Protein AF-A0A7S1NE97-F1 (afdb_monomer_lite)

pLDDT: mean 72.45, std 19.23, range [27.89, 94.06]

Radius of gyration: 21.21 Å; chains: 1; bounding box: 42×47×89 Å

Organism: NCBI:txid73025

Foldseek 3Di:
DDDDDDDDDDDDDDDDPDPDFDDDQWTWDDDPQWIWIWHADQAAIKIWIWGQDQDPVRDTDTDIDIDGAPPGDHQKGWQEKEDLPPQQWIWTWIDHPQAAIKIFIARNPNRHTDDIDTFDADVSWHKGFNYWYADNVQQWIWTFIDTVHDTDTDIDHQKDFDDKPPPDDDPVDPDDIDTDIGPDDPDPPDDDD

Sequence (193 aa):
PLRPKLAPQLPLCDPLPGPTACTSTGGMTILGPHLYLALEQPQGLIITKVLIGEDLAGNASVVVNHQPLEGVKAGSSVTAMGDDGLTGAIFVAAHTPGEPSILYKLNTTTLQPYGVVRMQSRGPFQEMVQGITVDPLLRRLYVLSAIGNQPMLITLLLYAVTSITPPLADTVGGTLIHVTGEGMTDSPNLRCH

Secondary structure (DSSP, 8-state):
-PPPPPPPPPPPPP--SS-----SSS-EEEETTEEEEEEEETTEEEEEEEEEEEPTTS-EEEEEEEEE-TTPPTT-EEEEEEEETTTTEEEEEEE-TTS--EEEEEETTT--EEEEEEPPEETTEEEEEEEEEEETTTTEEEEEEEETTEEEEEEEES-EEEEEESS---TT--PPPEEEEES----TT----

Structure (mmCIF, N/CA/C/O backbone):
data_AF-A0A7S1NE97-F1
#
_entry.id   AF-A0A7S1NE97-F1
#
loop_
_atom_site.group_PDB
_atom_site.id
_atom_site.type_symbol
_atom_site.label_atom_id
_atom_site.label_alt_id
_atom_site.label_comp_id
_atom_site.label_asym_id
_atom_site.label_entity_id
_atom_site.label_seq_id
_atom_site.pdbx_PDB_ins_code
_atom_site.Cartn_x
_atom_site.Cartn_y
_atom_site.Cartn_z
_atom_site.occupancy
_atom_site.B_iso_or_equiv
_atom_site.auth_seq_id
_atom_site.auth_comp_id
_atom_site.auth_asym_id
_atom_site.auth_atom_id
_atom_site.pdbx_PDB_model_num
ATOM 1 N N . PRO A 1 1 ? -5.273 -19.386 56.569 1.00 40.75 1 PRO A N 1
ATOM 2 C CA . PRO A 1 1 ? -5.751 -19.995 55.305 1.00 40.75 1 PRO A CA 1
ATOM 3 C C . PRO A 1 1 ? -5.790 -18.955 54.171 1.00 40.75 1 PRO A C 1
ATOM 5 O O . PRO A 1 1 ? -6.707 -18.142 54.097 1.00 40.75 1 PRO A O 1
ATOM 8 N N . LEU A 1 2 ? -4.743 -18.933 53.343 1.00 32.56 2 LEU A N 1
ATOM 9 C CA . LEU A 1 2 ? -4.623 -18.055 52.176 1.00 32.56 2 LEU A CA 1
ATOM 10 C C . LEU A 1 2 ? -5.527 -18.585 51.050 1.00 32.56 2 LEU A C 1
ATOM 12 O O . LEU A 1 2 ? -5.382 -19.735 50.644 1.00 32.56 2 LEU A O 1
ATOM 16 N N . ARG A 1 3 ? -6.474 -17.771 50.563 1.00 35.09 3 ARG A N 1
ATOM 17 C CA . ARG A 1 3 ? -7.254 -18.095 49.356 1.00 35.09 3 ARG A CA 1
ATOM 18 C C . ARG A 1 3 ? -6.385 -17.845 48.115 1.00 35.09 3 ARG A C 1
ATOM 20 O O . ARG A 1 3 ? -5.845 -16.743 48.004 1.00 35.09 3 ARG A O 1
ATOM 27 N N . PRO A 1 4 ? -6.267 -18.795 47.174 1.00 33.91 4 PRO A N 1
ATOM 28 C CA . PRO A 1 4 ? -5.586 -18.543 45.913 1.00 33.91 4 PRO A CA 1
ATOM 29 C C . PRO A 1 4 ? -6.432 -17.602 45.043 1.00 33.91 4 PRO A C 1
ATOM 31 O O . PRO A 1 4 ? -7.629 -17.812 44.849 1.00 33.91 4 PRO A O 1
ATOM 34 N N . LYS A 1 5 ? -5.800 -16.535 44.549 1.00 32.56 5 LYS A N 1
ATOM 35 C CA . LYS A 1 5 ? -6.359 -15.610 43.557 1.00 32.56 5 LYS A CA 1
ATOM 36 C C . LYS A 1 5 ? -6.317 -16.316 42.197 1.00 32.56 5 LYS A C 1
ATOM 38 O O . LYS A 1 5 ? -5.240 -16.713 41.762 1.00 32.56 5 LYS A O 1
ATOM 43 N N . LEU A 1 6 ? -7.473 -16.490 41.555 1.00 31.61 6 LEU A N 1
ATOM 44 C CA . LEU A 1 6 ? -7.565 -16.982 40.177 1.00 31.61 6 LEU A CA 1
ATOM 45 C C . LEU A 1 6 ? -6.785 -16.031 39.251 1.00 31.61 6 LEU A C 1
ATOM 47 O O . LEU A 1 6 ? -7.007 -14.819 39.291 1.00 31.61 6 LEU A O 1
ATOM 51 N N . ALA A 1 7 ? -5.876 -16.575 38.441 1.00 32.66 7 ALA A N 1
ATOM 52 C CA . ALA A 1 7 ? -5.232 -15.839 37.359 1.00 32.66 7 ALA A CA 1
ATOM 53 C C . ALA A 1 7 ? -6.277 -15.443 36.293 1.00 32.66 7 ALA A C 1
ATOM 55 O O . ALA A 1 7 ? -7.235 -16.197 36.087 1.00 32.66 7 ALA A O 1
ATOM 56 N N . PRO A 1 8 ? -6.128 -14.287 35.618 1.00 33.03 8 PRO A N 1
ATOM 57 C CA . PRO A 1 8 ? -7.022 -13.903 34.533 1.00 33.03 8 PRO A CA 1
ATOM 58 C C . PRO A 1 8 ? -6.914 -14.930 33.401 1.00 33.03 8 PRO A C 1
ATOM 60 O O . PRO A 1 8 ? -5.825 -15.201 32.897 1.00 33.03 8 PRO A O 1
ATOM 63 N N . GLN A 1 9 ? -8.047 -15.529 33.037 1.00 30.62 9 GLN A N 1
ATOM 64 C CA . GLN A 1 9 ? -8.142 -16.428 31.892 1.00 30.62 9 GLN A CA 1
ATOM 65 C C . GLN A 1 9 ? -7.894 -15.617 30.613 1.00 30.62 9 GLN A C 1
ATOM 67 O O . GLN A 1 9 ? -8.604 -14.651 30.338 1.00 30.62 9 GLN A O 1
ATOM 72 N N . LEU A 1 10 ? -6.862 -15.999 29.857 1.00 28.48 10 LEU A N 1
ATOM 73 C CA . LEU A 1 10 ? -6.662 -15.555 28.478 1.00 28.48 10 LEU A CA 1
ATOM 74 C C . LEU A 1 10 ? -7.874 -15.988 27.631 1.00 28.48 10 LEU A C 1
ATOM 76 O O . LEU A 1 10 ? -8.380 -17.092 27.849 1.00 28.48 10 LEU A O 1
ATOM 80 N N . PRO A 1 11 ? -8.349 -15.163 26.680 1.00 33.75 11 PRO A N 1
ATOM 81 C CA . PRO A 1 11 ? -9.474 -15.537 25.835 1.00 33.75 11 PRO A CA 1
ATOM 82 C C . PRO A 1 11 ? -9.097 -16.742 24.963 1.00 33.75 11 PRO A C 1
ATOM 84 O O . PRO A 1 11 ? -8.170 -16.675 24.154 1.00 33.75 11 PRO A O 1
ATOM 87 N N . LEU A 1 12 ? -9.815 -17.854 25.154 1.00 28.52 12 LEU A N 1
ATOM 88 C CA . LEU A 1 12 ? -9.777 -19.013 24.265 1.00 28.52 12 LEU A CA 1
ATOM 89 C C . LEU A 1 12 ? -10.264 -18.575 22.877 1.00 28.52 12 LEU A C 1
ATOM 91 O O . LEU A 1 12 ? -11.409 -18.153 22.727 1.00 28.52 12 LEU A O 1
ATOM 95 N N . CYS A 1 13 ? -9.401 -18.687 21.869 1.00 32.91 13 CYS A N 1
ATOM 96 C CA . CYS A 1 13 ? -9.824 -18.668 20.473 1.00 32.91 13 CYS A CA 1
ATOM 97 C C . CYS A 1 13 ? -10.437 -20.036 20.144 1.00 32.91 13 CYS A C 1
ATOM 99 O O . CYS A 1 13 ? -9.740 -21.048 20.229 1.00 32.91 13 CYS A O 1
ATOM 101 N N . ASP A 1 14 ? -11.720 -20.072 19.786 1.00 27.89 14 ASP A N 1
ATOM 102 C CA . ASP A 1 14 ? -12.350 -21.275 19.237 1.00 27.89 14 ASP A CA 1
ATOM 103 C C . ASP A 1 14 ? -11.749 -21.598 17.854 1.00 27.89 14 ASP A C 1
ATOM 105 O O . ASP A 1 14 ? -11.616 -20.701 17.014 1.00 27.89 14 ASP A O 1
ATOM 109 N N . PRO A 1 15 ? -11.391 -22.864 17.572 1.00 33.53 15 PRO A N 1
ATOM 110 C CA . PRO A 1 15 ? -10.818 -23.253 16.293 1.00 33.53 15 PRO A CA 1
ATOM 111 C C . PRO A 1 15 ? -11.934 -23.478 15.264 1.00 33.53 15 PRO A C 1
ATOM 113 O O . PRO A 1 15 ? -12.471 -24.577 15.137 1.00 33.53 15 PRO A O 1
ATOM 116 N N . LEU A 1 16 ? -12.273 -22.443 14.495 1.00 31.91 16 LEU A N 1
ATOM 117 C CA . LEU A 1 16 ? -12.977 -22.605 13.219 1.00 31.91 16 LEU A CA 1
ATOM 118 C C . LEU A 1 16 ? -11.958 -22.649 12.064 1.00 31.91 16 LEU A C 1
ATOM 120 O O . LEU A 1 16 ? -10.983 -21.894 12.078 1.00 31.91 16 LEU A O 1
ATOM 124 N N . PRO A 1 17 ? -12.152 -23.512 11.049 1.00 30.45 17 PRO A N 1
ATOM 125 C CA . PRO A 1 17 ? -11.239 -23.624 9.922 1.00 30.45 17 PRO A CA 1
ATOM 126 C C . PRO A 1 17 ? -11.478 -22.470 8.940 1.00 30.45 17 PRO A C 1
ATOM 128 O O . PRO A 1 17 ? -12.382 -22.501 8.110 1.00 30.45 17 PRO A O 1
ATOM 131 N N . GLY A 1 18 ? -10.650 -21.438 9.049 1.00 32.78 18 GLY A N 1
ATOM 132 C CA . GLY A 1 18 ? -10.560 -20.310 8.125 1.00 32.78 18 GLY A CA 1
ATOM 133 C C . GLY A 1 18 ? -9.472 -19.342 8.601 1.00 32.78 18 GLY A C 1
ATOM 134 O O . GLY A 1 18 ? -9.202 -19.308 9.805 1.00 32.78 18 GLY A O 1
ATOM 135 N N . PRO A 1 19 ? -8.813 -18.578 7.708 1.00 33.56 19 PRO A N 1
ATOM 136 C CA . PRO A 1 19 ? -7.810 -17.592 8.101 1.00 33.56 19 PRO A CA 1
ATOM 137 C C . PRO A 1 19 ? -8.516 -16.428 8.807 1.00 33.56 19 PRO A C 1
ATOM 139 O O . PRO A 1 19 ? -8.877 -15.422 8.204 1.00 33.56 19 PRO A O 1
ATOM 142 N N . THR A 1 20 ? -8.791 -16.616 10.094 1.00 35.25 20 THR A N 1
ATOM 143 C CA . THR A 1 20 ? -9.505 -15.657 10.931 1.00 35.25 20 THR A CA 1
ATOM 144 C C . THR A 1 20 ? -8.468 -14.742 11.562 1.00 35.25 20 THR A C 1
ATOM 146 O O . THR A 1 20 ? -7.649 -15.174 12.371 1.00 35.25 20 THR A O 1
ATOM 149 N N . ALA A 1 21 ? -8.477 -13.481 11.137 1.00 32.78 21 ALA A N 1
ATOM 150 C CA . ALA A 1 21 ? -7.686 -12.411 11.718 1.00 32.78 21 ALA A CA 1
ATOM 151 C C . ALA A 1 21 ? -8.091 -12.207 13.187 1.00 32.78 21 ALA A C 1
ATOM 153 O O . ALA A 1 21 ? -9.256 -11.943 13.488 1.00 32.78 21 ALA A O 1
ATOM 154 N N . CYS A 1 22 ? -7.134 -12.341 14.104 1.00 29.17 22 CYS A N 1
ATOM 155 C CA . CYS A 1 22 ? -7.356 -12.091 15.522 1.00 29.17 22 CYS A CA 1
ATOM 156 C C . CYS A 1 22 ? -7.546 -10.591 15.786 1.00 29.17 22 CYS A C 1
ATOM 158 O O . CYS A 1 22 ? -6.712 -9.761 15.426 1.00 29.17 22 CYS A O 1
ATOM 160 N N . THR A 1 23 ? -8.637 -10.253 16.466 1.00 36.53 23 THR A N 1
ATOM 161 C CA . THR A 1 23 ? -8.945 -8.917 16.976 1.00 36.53 23 THR A CA 1
ATOM 162 C C . THR A 1 23 ? -8.288 -8.687 18.341 1.00 36.53 23 THR A C 1
ATOM 164 O O . THR A 1 23 ? -8.827 -9.121 19.354 1.00 36.53 23 THR A O 1
ATOM 167 N N . SER A 1 24 ? -7.161 -7.970 18.373 1.00 36.75 24 SER A N 1
ATOM 168 C CA . SER A 1 24 ? -6.795 -7.013 19.438 1.00 36.75 24 SER A CA 1
ATOM 169 C C . SER A 1 24 ? -5.516 -6.267 19.037 1.00 36.75 24 SER A C 1
ATOM 171 O O . SER A 1 24 ? -4.445 -6.867 19.049 1.00 36.75 24 SER A O 1
ATOM 173 N N . THR A 1 25 ? -5.645 -4.995 18.635 1.00 46.50 25 THR A N 1
ATOM 174 C CA . THR A 1 25 ? -4.581 -3.956 18.530 1.00 46.50 25 THR A CA 1
ATOM 175 C C . THR A 1 25 ? -3.248 -4.295 17.834 1.00 46.50 25 THR A C 1
ATOM 177 O O . THR A 1 25 ? -2.309 -3.503 17.853 1.00 46.50 25 THR A O 1
ATOM 180 N N . GLY A 1 26 ? -3.178 -5.413 17.119 1.00 5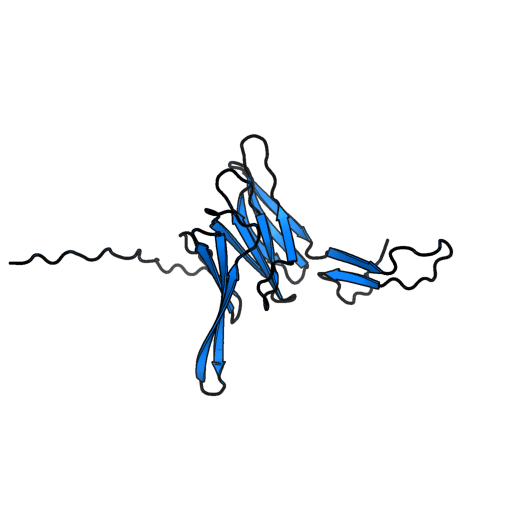2.94 26 GLY A N 1
ATOM 181 C CA . GLY A 1 26 ? -2.048 -5.798 16.291 1.00 52.94 26 GLY A CA 1
ATOM 182 C C . GLY A 1 26 ? -2.507 -6.730 15.182 1.00 52.94 26 GLY A C 1
ATOM 183 O O . GLY A 1 26 ? -2.985 -7.831 15.443 1.00 52.94 26 GLY A O 1
ATOM 184 N N . GLY A 1 27 ? -2.414 -6.271 13.934 1.00 60.12 27 GLY A N 1
ATOM 185 C CA . GLY A 1 27 ? -2.678 -7.112 12.772 1.00 60.12 27 GLY A CA 1
ATOM 186 C C . GLY A 1 27 ? -1.621 -8.209 12.679 1.00 60.12 27 GLY A C 1
ATOM 187 O O . GLY A 1 27 ? -0.427 -7.917 12.655 1.00 60.12 27 GLY A O 1
ATOM 188 N N . MET A 1 28 ? -2.051 -9.467 12.635 1.00 62.81 28 MET A N 1
ATOM 189 C CA . MET A 1 28 ? -1.184 -10.607 12.355 1.00 62.81 28 MET A CA 1
ATOM 190 C C . MET A 1 28 ? -1.562 -11.185 10.999 1.00 62.81 28 MET A C 1
ATOM 192 O O . MET A 1 28 ? -2.736 -11.448 10.744 1.00 62.81 28 MET A O 1
ATOM 196 N N . THR A 1 29 ? -0.572 -11.416 10.144 1.00 63.19 29 THR A N 1
ATOM 197 C CA . THR A 1 29 ? -0.786 -12.128 8.887 1.00 63.19 29 THR A CA 1
ATOM 198 C C . THR A 1 29 ? 0.348 -13.113 8.626 1.00 63.19 29 THR A C 1
ATOM 200 O O . THR A 1 29 ? 1.524 -12.795 8.810 1.00 63.19 29 THR A O 1
ATOM 203 N N . ILE A 1 30 ? -0.019 -14.339 8.258 1.00 61.44 30 ILE A N 1
ATOM 204 C CA . ILE A 1 30 ? 0.905 -15.426 7.917 1.00 61.44 30 ILE A CA 1
ATOM 205 C C . ILE A 1 30 ? 0.864 -15.572 6.402 1.00 61.44 30 ILE A C 1
ATOM 207 O O . ILE A 1 30 ? -0.194 -15.858 5.845 1.00 61.44 30 ILE A O 1
ATOM 211 N N . LEU A 1 31 ? 1.995 -15.342 5.737 1.00 61.84 31 LEU A N 1
ATOM 212 C CA . LEU A 1 31 ? 2.080 -15.273 4.279 1.00 61.84 31 LEU A CA 1
ATOM 213 C C . LEU A 1 31 ? 3.344 -16.023 3.824 1.00 61.84 31 LEU A C 1
ATOM 215 O O . LEU A 1 31 ? 4.465 -15.528 3.929 1.00 61.84 31 LEU A O 1
ATOM 219 N N . GLY A 1 32 ? 3.168 -17.269 3.372 1.00 65.38 32 GLY A N 1
ATOM 220 C CA . GLY A 1 32 ? 4.280 -18.166 3.026 1.00 65.38 32 GLY A CA 1
ATOM 221 C C . GLY A 1 32 ? 5.122 -18.566 4.255 1.00 65.38 32 GLY A C 1
ATOM 222 O O . GLY A 1 32 ? 4.542 -18.875 5.295 1.00 65.38 32 GLY A O 1
ATOM 223 N N . PRO A 1 33 ? 6.473 -18.559 4.185 1.00 64.56 33 PRO A N 1
ATOM 224 C CA . PRO A 1 33 ? 7.355 -18.816 5.334 1.00 64.56 33 PRO A CA 1
ATOM 225 C C . PRO A 1 33 ? 7.548 -17.577 6.235 1.00 64.56 33 PRO A C 1
ATOM 227 O O . PRO A 1 33 ? 8.474 -17.518 7.052 1.00 64.56 33 PRO A O 1
ATOM 230 N N . HIS A 1 34 ? 6.749 -16.528 6.033 1.00 66.19 34 HIS A N 1
ATOM 231 C CA . HIS A 1 34 ? 6.890 -15.248 6.714 1.00 66.19 34 HIS A CA 1
ATOM 232 C C . HIS A 1 34 ? 5.643 -14.952 7.544 1.00 66.19 34 HIS A C 1
ATOM 234 O O . HIS A 1 34 ? 4.518 -14.969 7.049 1.00 66.19 34 HIS A O 1
ATOM 240 N N . LEU A 1 35 ? 5.855 -14.645 8.818 1.00 72.31 35 LEU A N 1
ATOM 241 C CA . LEU A 1 35 ? 4.837 -14.126 9.718 1.00 72.31 35 LEU A CA 1
ATOM 242 C C . LEU A 1 35 ? 5.083 -12.626 9.884 1.00 72.31 35 LEU A C 1
ATOM 244 O O . LEU A 1 35 ? 6.174 -12.210 10.264 1.00 72.31 35 LEU A O 1
ATOM 248 N N . TYR A 1 36 ? 4.076 -11.809 9.608 1.00 71.31 36 TYR A N 1
ATOM 249 C CA . TYR A 1 36 ? 4.130 -10.371 9.834 1.00 71.31 36 TYR A CA 1
ATOM 250 C C . TYR A 1 36 ? 3.219 -10.002 11.002 1.00 71.31 36 TYR A C 1
ATOM 252 O O . TYR A 1 36 ? 2.053 -10.397 11.050 1.00 71.31 36 TYR A O 1
ATOM 260 N N . LEU A 1 37 ? 3.768 -9.237 11.942 1.00 77.38 37 LEU A N 1
ATOM 261 C CA . LEU A 1 37 ? 3.086 -8.753 13.136 1.00 77.38 37 LEU A CA 1
ATOM 262 C C . LEU A 1 37 ? 3.148 -7.231 13.157 1.00 77.38 37 LEU A C 1
ATOM 264 O O . LEU A 1 37 ? 4.232 -6.650 13.131 1.00 77.38 37 LEU A O 1
ATOM 268 N N . ALA A 1 38 ? 1.995 -6.587 13.241 1.00 71.50 38 ALA A N 1
ATOM 269 C CA . ALA A 1 38 ? 1.895 -5.181 13.576 1.00 71.50 38 ALA A CA 1
ATOM 270 C C . ALA A 1 38 ? 1.701 -5.032 15.083 1.00 71.50 38 ALA A C 1
ATOM 272 O O . ALA A 1 38 ? 0.804 -5.643 15.654 1.00 71.50 38 ALA A O 1
ATOM 273 N N . LEU A 1 39 ? 2.530 -4.214 15.722 1.00 74.38 39 LEU A N 1
ATOM 274 C CA . LEU A 1 39 ? 2.448 -3.918 17.146 1.00 74.38 39 LEU A CA 1
ATOM 275 C C . LEU A 1 39 ? 2.253 -2.416 17.323 1.00 74.38 39 LEU A C 1
ATOM 277 O O . LEU A 1 39 ? 3.073 -1.613 16.872 1.00 74.38 39 LEU A O 1
ATOM 281 N N . GLU A 1 40 ? 1.166 -2.041 17.987 1.00 69.31 40 GLU A N 1
ATOM 282 C CA . GLU A 1 40 ? 0.954 -0.669 18.428 1.00 69.31 40 GLU A CA 1
ATOM 283 C C . GLU A 1 40 ? 1.908 -0.341 19.586 1.00 69.31 40 GLU A C 1
ATOM 285 O O . GLU A 1 40 ? 2.026 -1.094 20.556 1.00 69.31 40 GLU A O 1
ATOM 290 N N . GLN A 1 41 ? 2.600 0.791 19.487 1.00 69.25 41 GLN A N 1
ATOM 291 C CA . GLN A 1 41 ? 3.448 1.330 20.542 1.00 69.25 41 GLN A CA 1
ATOM 292 C C . GLN A 1 41 ? 3.067 2.782 20.861 1.00 69.25 41 GLN A C 1
ATOM 294 O O . GLN A 1 41 ? 2.530 3.491 20.008 1.00 69.25 41 GLN A O 1
ATOM 299 N N . PRO A 1 42 ? 3.411 3.290 22.062 1.00 63.19 42 PRO A N 1
ATOM 300 C CA . PRO A 1 42 ? 3.121 4.676 22.443 1.00 63.19 42 PRO A CA 1
ATOM 301 C C . PRO A 1 42 ? 3.698 5.729 21.485 1.00 63.19 42 PRO A C 1
ATOM 303 O O . PRO A 1 42 ? 3.208 6.853 21.441 1.00 63.19 42 PRO A O 1
ATOM 306 N N . GLN A 1 43 ? 4.751 5.378 20.740 1.00 67.06 43 GLN A N 1
ATOM 307 C CA . GLN A 1 43 ? 5.452 6.272 19.815 1.00 67.06 43 GLN A CA 1
ATOM 308 C C . GLN A 1 43 ? 5.057 6.068 18.343 1.00 67.06 43 GLN A C 1
ATOM 310 O O . GLN A 1 43 ? 5.507 6.831 17.495 1.00 67.06 43 GLN A O 1
ATOM 315 N N . GLY A 1 44 ? 4.227 5.069 18.024 1.00 69.06 44 GLY A N 1
ATOM 316 C CA . GLY A 1 44 ? 3.848 4.744 16.649 1.00 69.06 44 GLY A CA 1
ATOM 317 C C . GLY A 1 44 ? 3.601 3.252 16.444 1.00 69.06 44 GLY A C 1
ATOM 318 O O . GLY A 1 44 ? 3.460 2.494 17.399 1.00 69.06 44 GLY A O 1
ATOM 319 N N . LEU A 1 45 ? 3.548 2.822 15.187 1.00 73.31 45 LEU A N 1
ATOM 320 C CA . LEU A 1 45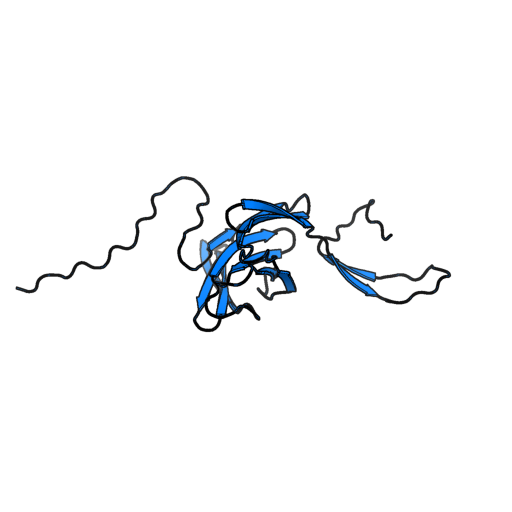 ? 3.326 1.422 14.839 1.00 73.31 45 LEU A CA 1
ATOM 321 C C . LEU A 1 45 ? 4.633 0.756 14.397 1.00 73.31 45 LEU A C 1
ATOM 323 O O . LEU A 1 45 ? 5.356 1.303 13.564 1.00 73.31 45 LEU A O 1
ATOM 327 N N . ILE A 1 46 ? 4.907 -0.441 14.915 1.00 74.50 46 ILE A N 1
ATOM 328 C CA . ILE A 1 46 ? 6.033 -1.272 14.482 1.00 74.50 46 ILE A CA 1
ATOM 329 C C . ILE A 1 46 ? 5.511 -2.446 13.667 1.00 74.50 46 ILE A C 1
ATOM 331 O O . ILE A 1 46 ? 4.668 -3.206 14.142 1.00 74.50 46 ILE A O 1
ATOM 335 N N . ILE A 1 47 ? 6.064 -2.637 12.468 1.00 75.00 47 ILE A N 1
ATOM 336 C CA . ILE A 1 47 ? 5.907 -3.893 11.732 1.00 75.00 47 ILE A CA 1
ATOM 337 C C . ILE A 1 47 ? 7.109 -4.767 12.015 1.00 75.00 47 ILE A C 1
ATOM 339 O O . ILE A 1 47 ? 8.264 -4.350 11.918 1.00 75.00 47 ILE A O 1
ATOM 343 N N . THR A 1 48 ? 6.799 -6.001 12.367 1.00 72.38 48 THR A N 1
ATOM 344 C CA . THR A 1 48 ? 7.755 -7.040 12.675 1.00 72.38 48 THR A CA 1
ATOM 345 C C . THR A 1 48 ? 7.603 -8.152 11.656 1.00 72.38 48 THR A C 1
ATOM 347 O O . THR A 1 48 ? 6.528 -8.736 11.540 1.00 72.38 48 THR A O 1
ATOM 350 N N . LYS A 1 49 ? 8.674 -8.459 10.926 1.00 72.44 49 LYS A N 1
ATOM 351 C CA . LYS A 1 49 ? 8.750 -9.669 10.104 1.00 72.44 49 LYS A CA 1
ATOM 352 C C . LYS A 1 49 ? 9.442 -10.756 10.908 1.00 72.44 49 LYS A C 1
ATOM 354 O O . LYS A 1 49 ? 10.552 -10.551 11.391 1.00 72.44 49 LYS A O 1
ATOM 359 N N . VAL A 1 50 ? 8.787 -11.899 11.011 1.00 66.62 50 VAL A N 1
ATOM 360 C CA . VAL A 1 50 ? 9.267 -13.120 11.644 1.00 66.62 50 VAL A CA 1
ATOM 361 C C . VAL A 1 50 ? 9.479 -14.145 10.534 1.00 66.62 50 VAL A C 1
ATOM 363 O O . VAL A 1 50 ? 8.532 -14.589 9.884 1.00 66.62 50 VAL A O 1
ATOM 366 N N . LEU A 1 51 ? 10.739 -14.485 10.274 1.00 60.97 51 LEU A N 1
ATOM 367 C CA . LEU A 1 51 ? 11.094 -15.598 9.398 1.00 60.97 51 LEU A CA 1
ATOM 368 C C . LEU A 1 51 ? 11.035 -16.886 10.210 1.00 60.97 51 LEU A C 1
ATOM 370 O O . LEU A 1 51 ? 11.710 -16.968 11.232 1.00 60.97 51 LEU A O 1
ATOM 374 N N . ILE A 1 52 ? 10.267 -17.874 9.755 1.00 58.56 52 ILE A N 1
ATOM 375 C CA . ILE A 1 52 ? 10.352 -19.239 10.281 1.00 58.56 52 ILE A CA 1
ATOM 376 C C . ILE A 1 52 ? 11.108 -20.044 9.229 1.00 58.56 52 ILE A C 1
ATOM 378 O O . ILE A 1 52 ? 10.532 -20.474 8.232 1.00 58.56 52 ILE A O 1
ATOM 382 N N . GLY A 1 53 ? 12.424 -20.148 9.399 1.00 49.19 53 GLY A N 1
ATOM 383 C CA . GLY A 1 53 ? 13.269 -20.976 8.545 1.00 49.19 53 GLY A CA 1
ATOM 384 C C . GLY A 1 53 ? 13.599 -22.286 9.244 1.00 49.19 53 GLY A C 1
ATOM 385 O O . GLY A 1 53 ? 13.986 -22.261 10.410 1.00 49.19 53 GLY A O 1
ATOM 386 N N . GLU A 1 54 ? 13.496 -23.406 8.537 1.00 49.22 54 GLU A N 1
ATOM 387 C CA . GLU A 1 54 ? 14.163 -24.646 8.932 1.00 49.22 54 GLU A CA 1
ATOM 388 C C . GLU A 1 54 ? 15.535 -24.679 8.250 1.00 49.22 54 GLU A C 1
ATOM 390 O O . GLU A 1 54 ? 15.643 -24.532 7.032 1.00 49.22 54 GLU A O 1
ATOM 395 N N . ASP A 1 55 ? 16.601 -24.819 9.036 1.00 46.72 55 ASP A N 1
ATOM 396 C CA . ASP A 1 55 ? 17.909 -25.219 8.512 1.00 46.72 55 ASP A CA 1
ATOM 397 C C . ASP A 1 55 ? 17.790 -26.617 7.862 1.00 46.72 55 ASP A C 1
ATOM 399 O O . ASP A 1 55 ? 16.948 -27.424 8.256 1.00 46.72 55 ASP A O 1
ATOM 403 N N . LEU A 1 56 ? 18.677 -26.949 6.920 1.00 45.84 56 LEU A N 1
ATOM 404 C CA . LEU A 1 56 ? 18.912 -28.308 6.414 1.00 45.84 56 LEU A CA 1
ATOM 405 C C . LEU A 1 56 ? 19.134 -29.333 7.548 1.00 45.84 56 LEU A C 1
ATOM 407 O O . LEU A 1 56 ? 18.928 -30.527 7.344 1.00 45.84 56 LEU A O 1
ATOM 411 N N . ALA A 1 57 ? 19.534 -28.874 8.740 1.00 55.03 57 ALA A N 1
ATOM 412 C CA . ALA A 1 57 ? 19.646 -29.671 9.963 1.00 55.03 57 ALA A CA 1
ATOM 413 C C . ALA A 1 57 ? 18.337 -29.822 10.777 1.00 55.03 57 ALA A C 1
ATOM 415 O O . ALA A 1 57 ? 18.361 -30.426 11.848 1.00 55.03 57 ALA A O 1
ATOM 416 N N . GLY A 1 58 ? 17.207 -29.269 10.322 1.00 48.75 58 GLY A N 1
ATOM 417 C CA . GLY A 1 58 ? 15.918 -29.302 11.029 1.00 48.75 58 GLY A CA 1
ATOM 418 C C . GLY A 1 58 ? 15.808 -28.326 12.208 1.00 48.75 58 GLY A C 1
ATOM 419 O O . GLY A 1 58 ? 14.861 -28.400 12.989 1.00 48.75 58 GLY A O 1
ATOM 420 N N . ASN A 1 59 ? 16.763 -27.403 12.358 1.00 46.19 59 ASN A N 1
ATOM 421 C CA . ASN A 1 59 ? 16.718 -26.381 13.399 1.00 46.19 59 ASN A CA 1
ATOM 422 C C . ASN A 1 59 ? 15.885 -25.187 12.926 1.00 46.19 59 ASN A C 1
ATOM 424 O O . ASN A 1 59 ? 16.240 -24.521 11.952 1.00 46.19 59 ASN A O 1
ATOM 428 N N . ALA A 1 60 ? 14.797 -24.895 13.639 1.00 45.34 60 ALA A N 1
ATOM 429 C CA . ALA A 1 60 ? 14.010 -23.692 13.414 1.00 45.34 60 ALA A CA 1
ATOM 430 C C . ALA A 1 60 ? 14.809 -22.458 13.867 1.00 45.34 60 ALA A C 1
ATOM 432 O O . ALA A 1 60 ? 15.150 -22.326 15.044 1.00 45.34 60 ALA A O 1
ATOM 433 N N . SER A 1 61 ? 15.102 -21.545 12.944 1.00 42.34 61 SER A N 1
ATOM 434 C CA . SER A 1 61 ? 15.692 -20.242 13.254 1.00 42.34 61 SER A CA 1
ATOM 435 C C . SER A 1 61 ? 14.645 -19.149 13.065 1.00 42.34 61 SER A C 1
ATOM 437 O O . SER A 1 61 ? 13.934 -19.113 12.059 1.00 42.34 61 SER A O 1
ATOM 439 N N . VAL A 1 62 ? 14.530 -18.276 14.068 1.00 47.62 62 VAL A N 1
ATOM 440 C CA . VAL A 1 62 ? 13.598 -17.148 14.058 1.00 47.62 62 VAL A CA 1
ATOM 441 C C . VAL A 1 62 ? 14.395 -15.867 13.886 1.00 47.62 62 VAL A C 1
ATOM 443 O O . VAL A 1 62 ? 15.104 -15.441 14.796 1.00 47.62 62 VAL A O 1
ATOM 446 N N . VAL A 1 63 ? 14.280 -15.246 12.714 1.00 56.28 63 VAL A N 1
ATOM 447 C CA . VAL A 1 63 ? 14.841 -13.912 12.466 1.00 56.28 63 VAL A CA 1
ATOM 448 C C . VAL A 1 63 ? 13.717 -12.899 12.594 1.00 56.28 63 VAL A C 1
ATOM 450 O O . VAL A 1 63 ? 12.716 -12.988 11.880 1.00 56.28 63 VAL A O 1
ATOM 453 N N . VAL A 1 64 ? 13.895 -11.943 13.504 1.00 59.59 64 VAL A N 1
ATOM 454 C CA . VAL A 1 64 ? 12.931 -10.879 13.782 1.00 59.59 64 VAL A CA 1
ATOM 455 C C . VAL A 1 64 ? 13.511 -9.555 13.292 1.00 59.59 64 VAL A C 1
ATOM 457 O O . VAL A 1 64 ? 14.551 -9.121 13.781 1.00 59.59 64 VAL A O 1
ATOM 460 N N . ASN A 1 65 ? 12.858 -8.922 12.317 1.00 62.94 65 ASN A N 1
ATOM 461 C CA . ASN A 1 65 ? 13.214 -7.579 11.857 1.00 62.94 65 ASN A CA 1
ATOM 462 C C . ASN A 1 65 ? 12.101 -6.599 12.234 1.00 62.94 65 ASN A C 1
ATOM 464 O O . ASN A 1 65 ? 10.934 -6.877 11.955 1.00 62.94 65 ASN A O 1
ATOM 468 N N . HIS A 1 66 ? 12.464 -5.472 12.845 1.00 68.62 66 HIS A N 1
ATOM 469 C CA . HIS A 1 66 ? 11.540 -4.439 13.303 1.00 68.62 66 HIS A CA 1
ATOM 470 C C . HIS A 1 66 ? 11.797 -3.141 12.545 1.00 68.62 66 HIS A C 1
ATOM 472 O O . HIS A 1 66 ? 12.933 -2.669 12.497 1.00 68.62 66 HIS A O 1
ATOM 478 N N . GLN A 1 67 ? 10.740 -2.535 12.010 1.00 72.56 67 GLN A N 1
ATOM 479 C CA . GLN A 1 67 ? 10.799 -1.169 11.498 1.00 72.56 67 GLN A CA 1
ATOM 480 C C . GLN A 1 67 ? 9.603 -0.357 12.000 1.00 72.56 67 GLN A C 1
ATOM 482 O O . GLN A 1 67 ? 8.461 -0.824 11.888 1.00 72.56 67 GLN A O 1
ATOM 487 N N . PRO A 1 68 ? 9.836 0.846 12.557 1.00 69.94 68 PRO A N 1
ATOM 488 C CA . PRO A 1 68 ? 8.757 1.791 12.785 1.00 69.94 68 PRO A CA 1
ATOM 489 C C . PRO A 1 68 ? 8.211 2.258 11.431 1.00 69.94 68 PRO A C 1
ATOM 491 O O . PRO A 1 68 ? 8.975 2.585 10.523 1.00 69.94 68 PRO A O 1
ATOM 494 N N . LEU A 1 69 ? 6.887 2.319 11.285 1.00 72.50 69 LEU A N 1
ATOM 495 C CA . LEU A 1 69 ? 6.303 3.029 10.151 1.00 72.50 69 LEU A CA 1
ATOM 496 C C . LEU A 1 69 ? 6.394 4.532 10.392 1.00 72.50 69 LEU A C 1
ATOM 498 O O . LEU A 1 69 ? 5.659 5.098 11.206 1.00 72.50 69 LEU A O 1
ATOM 502 N N . GLU A 1 70 ? 7.269 5.185 9.638 1.00 69.88 70 GLU A N 1
ATOM 503 C CA . GLU A 1 70 ? 7.362 6.638 9.648 1.00 69.88 70 GLU A CA 1
ATOM 504 C C . GLU A 1 70 ? 6.037 7.290 9.221 1.00 69.88 70 GLU A C 1
ATOM 506 O O . GLU A 1 70 ? 5.363 6.867 8.277 1.00 69.88 70 GLU A O 1
ATOM 511 N N . GLY A 1 71 ? 5.647 8.344 9.941 1.00 67.88 71 GLY A N 1
ATOM 512 C CA . GLY A 1 71 ? 4.439 9.118 9.651 1.00 67.88 71 GLY A CA 1
ATOM 513 C C . GLY A 1 71 ? 3.124 8.498 10.137 1.00 67.88 71 GLY A C 1
ATOM 514 O O . GLY A 1 71 ? 2.067 9.069 9.863 1.00 67.88 71 GLY A O 1
ATOM 515 N N . VAL A 1 72 ? 3.161 7.374 10.862 1.00 76.38 72 VAL A N 1
ATOM 516 C CA . VAL A 1 72 ? 1.995 6.841 11.584 1.00 76.38 72 VAL A CA 1
ATOM 517 C C . VAL A 1 72 ? 1.864 7.549 12.932 1.00 76.38 72 VAL A C 1
ATOM 519 O O . VAL A 1 72 ? 2.827 7.647 13.691 1.00 76.38 72 VAL A O 1
ATOM 522 N N . LYS A 1 73 ? 0.670 8.064 13.243 1.00 77.94 73 LYS A N 1
ATOM 523 C CA . LYS A 1 73 ? 0.412 8.763 14.510 1.00 77.94 73 LYS A CA 1
ATOM 524 C C . LYS A 1 73 ? 0.351 7.781 15.679 1.00 77.94 73 LYS A C 1
ATOM 526 O O . LYS A 1 73 ? -0.089 6.643 15.517 1.00 77.94 73 LYS A O 1
ATOM 531 N N . ALA A 1 74 ? 0.734 8.233 16.870 1.00 74.25 74 ALA A N 1
ATOM 532 C CA . ALA A 1 74 ? 0.472 7.480 18.095 1.00 74.25 74 ALA A CA 1
ATOM 533 C C . ALA A 1 74 ? -1.038 7.205 18.238 1.00 74.25 74 ALA A C 1
ATOM 535 O O . ALA A 1 74 ? -1.854 8.074 17.924 1.00 74.25 74 ALA A O 1
ATOM 536 N N . GLY A 1 75 ? -1.402 5.999 18.685 1.00 75.25 75 GLY A N 1
ATOM 537 C CA . GLY A 1 75 ? -2.801 5.555 18.761 1.00 75.25 75 GLY A CA 1
ATOM 538 C C . GLY A 1 75 ? -3.379 5.010 17.447 1.00 75.25 75 GLY A C 1
ATOM 539 O O . GLY A 1 75 ? -4.591 4.819 17.345 1.00 75.25 75 GLY A O 1
ATOM 540 N N . SER A 1 76 ? -2.545 4.809 16.420 1.00 81.50 76 SER A N 1
ATOM 541 C CA . SER A 1 76 ? -2.970 4.141 15.186 1.00 81.50 76 SER A CA 1
ATOM 542 C C . SER A 1 76 ? -2.952 2.625 15.359 1.00 81.50 76 SER A C 1
ATOM 544 O O . SER A 1 76 ? -1.983 2.068 15.870 1.00 81.50 76 SER A O 1
ATOM 546 N N . SER A 1 77 ? -3.966 1.951 14.824 1.00 83.56 77 SER A N 1
ATOM 547 C CA . SER A 1 77 ? -4.044 0.487 14.779 1.00 83.56 77 SER A CA 1
ATOM 548 C C . SER A 1 77 ? -3.966 -0.022 13.343 1.00 83.56 77 SER A C 1
ATOM 550 O O . SER A 1 77 ? -4.401 0.658 12.412 1.00 83.56 77 SER A O 1
ATOM 552 N N . VAL A 1 78 ? -3.415 -1.221 13.141 1.00 87.44 78 VAL A N 1
ATOM 553 C CA . VAL A 1 78 ? -3.489 -1.890 11.834 1.00 87.44 78 VAL A CA 1
ATOM 554 C C . VAL A 1 78 ? -4.823 -2.594 11.696 1.00 87.44 78 VAL A C 1
ATOM 556 O O . VAL A 1 78 ? -5.172 -3.430 12.525 1.00 87.44 78 VAL A O 1
ATOM 559 N N . THR A 1 79 ? -5.545 -2.271 10.628 1.00 87.31 79 THR A N 1
ATOM 560 C CA . THR A 1 79 ? -6.885 -2.805 10.366 1.00 87.31 79 THR A CA 1
ATOM 561 C C . THR A 1 79 ? -6.888 -3.902 9.312 1.00 87.31 79 THR A C 1
ATOM 563 O O . THR A 1 79 ? -7.755 -4.768 9.339 1.00 87.31 79 THR A O 1
ATOM 566 N N . ALA A 1 80 ? -5.912 -3.900 8.401 1.00 87.75 80 ALA A N 1
ATOM 567 C CA . ALA A 1 80 ? -5.738 -4.948 7.402 1.00 87.75 80 ALA A CA 1
ATOM 568 C C . ALA A 1 80 ? -4.289 -5.009 6.907 1.00 87.75 80 ALA A C 1
ATOM 570 O O . ALA A 1 80 ? -3.583 -3.998 6.887 1.00 87.75 80 ALA A O 1
ATOM 571 N N . MET A 1 81 ? -3.864 -6.190 6.455 1.00 88.12 81 MET A N 1
ATOM 572 C CA . MET A 1 81 ? -2.576 -6.405 5.793 1.00 88.12 81 MET A CA 1
ATOM 573 C C . MET A 1 81 ? -2.741 -7.358 4.607 1.00 88.12 81 MET A C 1
ATOM 575 O O . MET A 1 81 ? -3.596 -8.240 4.644 1.00 88.12 81 MET A O 1
ATOM 579 N N . GLY A 1 82 ? -1.911 -7.211 3.577 1.00 86.19 82 GLY A N 1
ATOM 580 C CA . GLY A 1 82 ? -1.842 -8.143 2.447 1.00 86.19 82 GLY A CA 1
ATOM 581 C C . GLY A 1 82 ? -0.443 -8.175 1.840 1.00 86.19 82 GLY A C 1
ATOM 582 O O . GLY A 1 82 ? 0.249 -7.166 1.880 1.00 86.19 82 GLY A O 1
ATOM 583 N N . ASP A 1 83 ? -0.019 -9.308 1.287 1.00 85.12 83 ASP A N 1
ATOM 584 C CA . ASP A 1 83 ? 1.310 -9.483 0.682 1.00 85.12 83 ASP A CA 1
ATOM 585 C C . ASP A 1 83 ? 1.206 -9.731 -0.817 1.00 85.12 83 ASP A C 1
ATOM 587 O O . ASP A 1 83 ? 0.324 -10.440 -1.301 1.00 85.12 83 ASP A O 1
ATOM 591 N N . ASP A 1 84 ? 2.139 -9.133 -1.538 1.00 83.06 84 ASP A N 1
ATOM 592 C CA . ASP A 1 84 ? 2.426 -9.383 -2.935 1.00 83.06 84 ASP A CA 1
ATOM 593 C C . ASP A 1 84 ? 3.762 -10.113 -3.031 1.00 83.06 84 ASP A C 1
ATOM 595 O O . ASP A 1 84 ? 4.811 -9.526 -3.330 1.00 83.06 84 ASP A O 1
ATOM 599 N N . GLY A 1 85 ? 3.700 -11.422 -2.793 1.00 71.94 85 GLY A N 1
ATOM 600 C CA . GLY A 1 85 ? 4.856 -12.311 -2.823 1.00 71.94 85 GLY A CA 1
ATOM 601 C C . GLY A 1 85 ? 5.576 -12.371 -4.174 1.00 71.94 85 GLY A C 1
ATOM 602 O O . GLY A 1 85 ? 6.685 -12.893 -4.235 1.00 71.94 85 GLY A O 1
ATOM 603 N N . LEU A 1 86 ? 5.000 -11.816 -5.252 1.00 74.56 86 LEU A N 1
ATOM 604 C CA . LEU A 1 86 ? 5.691 -11.687 -6.538 1.00 74.56 86 LEU A CA 1
ATOM 605 C C . LEU A 1 86 ? 6.643 -10.490 -6.589 1.00 74.56 86 LEU A C 1
ATOM 607 O O . LEU A 1 86 ? 7.697 -10.599 -7.207 1.00 74.56 86 LEU A O 1
ATOM 611 N N . THR A 1 87 ? 6.288 -9.348 -5.987 1.00 73.06 87 THR A N 1
ATOM 612 C CA . THR A 1 87 ? 7.161 -8.153 -6.020 1.00 73.06 87 THR A CA 1
ATOM 613 C C . THR A 1 87 ? 7.883 -7.868 -4.721 1.00 73.06 87 THR A C 1
ATOM 615 O O . THR A 1 87 ? 8.694 -6.945 -4.668 1.00 73.06 87 THR A O 1
ATOM 618 N N . GLY A 1 88 ? 7.624 -8.665 -3.685 1.00 78.62 88 GLY A N 1
ATOM 619 C CA . GLY A 1 88 ? 8.187 -8.415 -2.370 1.00 78.62 88 GLY A CA 1
ATOM 620 C C . GLY A 1 88 ? 7.635 -7.121 -1.776 1.00 78.62 88 GLY A C 1
ATOM 621 O O . GLY A 1 88 ? 8.387 -6.301 -1.240 1.00 78.62 88 GLY A O 1
ATOM 622 N N . ALA A 1 89 ? 6.321 -6.924 -1.895 1.00 83.88 89 ALA A N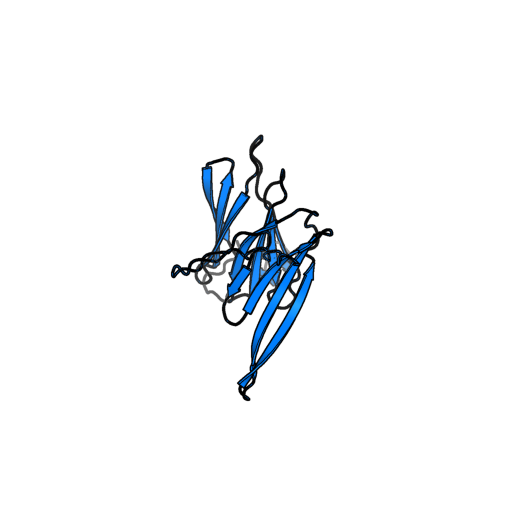 1
ATOM 623 C CA . ALA A 1 89 ? 5.618 -5.787 -1.320 1.00 83.88 89 ALA A CA 1
ATOM 624 C C . ALA A 1 89 ? 4.587 -6.257 -0.295 1.00 83.88 89 ALA A C 1
ATOM 626 O O . ALA A 1 89 ? 3.781 -7.131 -0.590 1.00 83.88 89 ALA A O 1
ATOM 627 N N . ILE A 1 90 ? 4.553 -5.627 0.875 1.00 86.94 90 ILE A N 1
ATOM 628 C CA . ILE A 1 90 ? 3.480 -5.810 1.852 1.00 86.94 90 ILE A CA 1
ATOM 629 C C . ILE A 1 90 ? 2.678 -4.51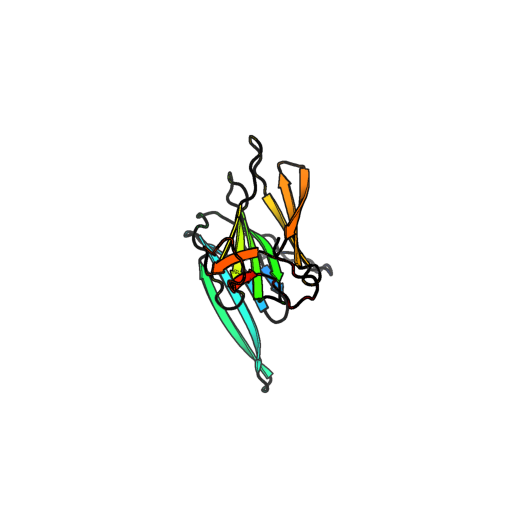9 1.980 1.00 86.94 90 ILE A C 1
ATOM 631 O O . ILE A 1 90 ? 3.225 -3.418 2.045 1.00 86.94 90 ILE A O 1
ATOM 635 N N . PHE A 1 91 ? 1.363 -4.663 2.002 1.00 89.38 91 PHE A N 1
ATOM 636 C CA . PHE A 1 91 ? 0.401 -3.593 2.172 1.00 89.38 91 PHE A CA 1
ATOM 637 C C . PHE A 1 91 ? -0.116 -3.612 3.601 1.00 89.38 91 PHE A C 1
ATOM 639 O O . PHE A 1 91 ? -0.533 -4.657 4.098 1.00 89.38 91 PHE A O 1
ATOM 646 N N . VAL A 1 92 ? -0.109 -2.456 4.252 1.00 90.81 92 VAL A N 1
ATOM 647 C CA . VAL A 1 92 ? -0.542 -2.290 5.640 1.00 90.81 92 VAL A CA 1
ATOM 648 C C . VAL A 1 92 ? -1.520 -1.132 5.704 1.00 90.81 92 VAL A C 1
ATOM 650 O O . VAL A 1 92 ? -1.145 0.002 5.429 1.00 90.81 92 VAL A O 1
ATOM 653 N N . ALA A 1 93 ? -2.767 -1.391 6.078 1.00 91.00 93 ALA A N 1
ATOM 654 C CA . ALA A 1 93 ? -3.709 -0.330 6.397 1.00 91.00 93 ALA A CA 1
ATOM 655 C C . ALA A 1 93 ? -3.605 0.029 7.879 1.00 91.00 93 ALA A C 1
ATOM 657 O O . ALA A 1 93 ? -3.889 -0.801 8.741 1.00 91.00 93 ALA A O 1
ATOM 658 N N . ALA A 1 94 ? -3.225 1.272 8.163 1.00 90.62 94 ALA A N 1
ATOM 659 C CA . ALA A 1 94 ? -3.288 1.853 9.495 1.00 90.62 94 ALA A CA 1
ATOM 660 C C . ALA A 1 94 ? -4.501 2.783 9.605 1.00 90.62 94 ALA A C 1
ATOM 662 O O . ALA A 1 94 ? -4.844 3.500 8.662 1.00 90.62 94 ALA A O 1
ATOM 663 N N . HIS A 1 95 ? -5.143 2.791 10.765 1.00 89.31 95 HIS A N 1
ATOM 664 C CA . HIS A 1 95 ? -6.262 3.663 11.077 1.00 89.31 95 HIS A CA 1
ATOM 665 C C . HIS A 1 95 ? -6.023 4.379 12.402 1.00 89.31 95 HIS A C 1
ATOM 667 O O . HIS A 1 95 ? -5.765 3.738 13.424 1.00 89.31 95 HIS A O 1
ATOM 673 N N . THR A 1 96 ? -6.166 5.700 12.372 1.00 89.38 96 THR A N 1
ATOM 674 C CA . THR A 1 96 ? -6.175 6.555 13.559 1.00 89.38 96 THR A CA 1
ATOM 675 C C . THR A 1 96 ? -7.613 6.997 13.813 1.00 89.38 96 THR A C 1
ATOM 677 O O . THR A 1 96 ? -8.244 7.514 12.886 1.00 89.38 96 THR A O 1
ATOM 680 N N . PRO A 1 97 ? -8.144 6.862 15.040 1.00 88.00 97 PRO A N 1
ATOM 681 C CA . PRO A 1 97 ? -9.474 7.365 15.360 1.00 88.00 97 PRO A CA 1
ATOM 682 C C . PRO A 1 97 ? -9.636 8.841 14.971 1.00 88.00 97 PRO A C 1
ATOM 684 O O . PRO A 1 97 ? -8.828 9.688 15.345 1.00 88.00 97 PRO A O 1
ATOM 687 N N . GLY A 1 98 ? -10.694 9.145 14.216 1.00 88.06 98 GLY A N 1
ATOM 688 C CA . GLY A 1 98 ? -10.984 10.499 13.733 1.00 88.06 98 GLY A CA 1
ATOM 689 C C . G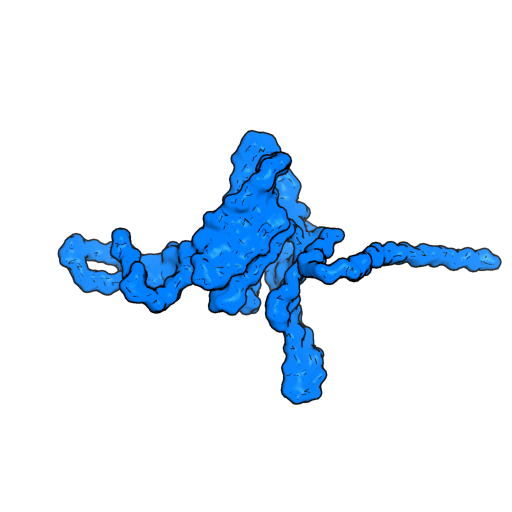LY A 1 98 ? -10.317 10.879 12.406 1.00 88.06 98 GLY A C 1
ATOM 690 O O . GLY A 1 98 ? -10.620 11.948 11.878 1.00 88.06 98 GLY A O 1
ATOM 691 N N . GLU A 1 99 ? -9.489 10.008 11.826 1.00 90.88 99 GLU A N 1
ATOM 692 C CA . GLU A 1 99 ? -8.806 10.226 10.545 1.00 90.88 99 GLU A CA 1
ATOM 693 C C . GLU A 1 99 ? -9.109 9.095 9.553 1.00 90.88 99 GLU A C 1
ATOM 695 O O . GLU A 1 99 ? -9.443 7.980 9.965 1.00 90.88 99 GLU A O 1
ATOM 700 N N . PRO A 1 100 ? -9.013 9.348 8.238 1.00 91.44 100 PRO A N 1
ATOM 701 C CA . PRO A 1 100 ? -9.166 8.284 7.261 1.00 91.44 100 PRO A CA 1
ATOM 702 C C . PRO A 1 100 ? -7.978 7.321 7.344 1.00 91.44 100 PRO A C 1
ATOM 704 O O . PRO A 1 100 ? -6.856 7.711 7.681 1.00 91.44 100 PRO A O 1
ATOM 707 N N . SER A 1 101 ? -8.217 6.053 7.016 1.00 92.06 101 SER A N 1
ATOM 708 C CA . SER A 1 101 ? -7.155 5.053 6.953 1.00 92.06 101 SER A CA 1
ATOM 709 C C . SER A 1 101 ? -6.058 5.445 5.959 1.00 92.06 101 SER A C 1
ATOM 711 O O . SER A 1 101 ? -6.293 6.079 4.928 1.00 92.06 101 SER A O 1
ATOM 713 N N . ILE A 1 102 ? -4.838 5.014 6.253 1.00 91.06 102 ILE A N 1
ATOM 714 C CA . ILE A 1 102 ? -3.686 5.159 5.374 1.00 91.06 102 ILE A CA 1
ATOM 715 C C . ILE A 1 102 ? -3.189 3.763 5.030 1.00 91.06 102 ILE A C 1
ATOM 717 O O . ILE A 1 102 ? -2.901 2.959 5.912 1.00 91.06 102 ILE A O 1
ATOM 721 N N . LEU A 1 103 ? -3.090 3.482 3.738 1.00 91.12 103 LEU A N 1
ATOM 722 C CA . LEU A 1 103 ? -2.518 2.258 3.212 1.00 91.12 103 LEU A CA 1
ATOM 723 C C . LEU A 1 103 ? -1.042 2.500 2.887 1.00 91.12 103 LEU A C 1
ATOM 725 O O . LEU A 1 103 ? -0.712 3.287 2.003 1.00 91.12 103 LEU A O 1
ATOM 729 N N . TYR A 1 104 ? -0.160 1.807 3.587 1.00 89.12 104 TYR A N 1
ATOM 730 C CA . TYR A 1 104 ? 1.277 1.828 3.371 1.00 89.12 104 TYR A CA 1
ATOM 731 C C . TYR A 1 104 ? 1.697 0.645 2.517 1.00 89.12 104 TYR A C 1
ATOM 733 O O . TYR A 1 104 ? 1.203 -0.466 2.695 1.00 89.12 104 TYR A O 1
ATOM 741 N N . LYS A 1 105 ? 2.646 0.888 1.622 1.00 88.31 105 LYS A N 1
ATOM 742 C CA . LYS A 1 105 ? 3.335 -0.125 0.835 1.00 88.31 105 LYS A CA 1
ATOM 743 C C . LYS A 1 105 ? 4.774 -0.210 1.325 1.00 88.31 105 LYS A C 1
ATOM 745 O O . LYS A 1 105 ? 5.501 0.784 1.265 1.00 88.31 105 LYS A O 1
ATOM 750 N N . LEU A 1 106 ? 5.153 -1.371 1.846 1.00 83.62 106 LEU A N 1
ATOM 751 C CA . LEU A 1 106 ? 6.460 -1.624 2.446 1.00 83.62 106 LEU A CA 1
ATOM 752 C C . LEU A 1 106 ? 7.205 -2.693 1.659 1.00 83.62 106 LEU A C 1
ATOM 754 O O . LEU A 1 106 ? 6.603 -3.625 1.125 1.00 83.62 106 LEU A O 1
ATOM 758 N N . ASN A 1 107 ? 8.528 -2.585 1.619 1.00 83.00 107 ASN A N 1
ATOM 759 C CA . ASN A 1 107 ? 9.371 -3.616 1.024 1.00 83.00 107 ASN A CA 1
ATOM 760 C C . ASN A 1 107 ? 9.420 -4.832 1.963 1.00 83.00 107 ASN A C 1
ATOM 762 O O . ASN A 1 107 ? 9.697 -4.686 3.149 1.00 83.00 107 ASN A O 1
ATOM 766 N N . THR A 1 108 ? 9.186 -6.045 1.470 1.00 78.62 108 THR A N 1
ATOM 767 C CA . THR A 1 108 ? 9.132 -7.251 2.319 1.00 78.62 108 THR A CA 1
ATOM 768 C C . THR A 1 108 ? 10.473 -7.641 2.935 1.00 78.62 108 THR A C 1
ATOM 770 O O . THR A 1 108 ? 10.500 -8.485 3.834 1.00 78.62 108 THR A O 1
ATOM 773 N N . THR A 1 109 ? 11.583 -7.094 2.439 1.00 78.00 109 THR A N 1
ATOM 774 C CA . THR A 1 109 ? 12.943 -7.370 2.916 1.00 78.00 109 THR A CA 1
ATOM 775 C C . THR A 1 109 ? 13.391 -6.318 3.921 1.00 78.00 109 THR A C 1
ATOM 777 O O . THR A 1 109 ? 13.809 -6.667 5.024 1.00 78.00 109 THR A O 1
ATOM 780 N N . THR A 1 110 ? 13.279 -5.034 3.568 1.00 78.69 110 THR A N 1
ATOM 781 C CA . THR A 1 110 ? 13.740 -3.934 4.432 1.00 78.69 110 THR A CA 1
ATOM 782 C C . THR A 1 110 ? 12.670 -3.430 5.394 1.00 78.69 110 THR A C 1
ATOM 784 O O . THR A 1 110 ? 13.015 -2.748 6.350 1.00 78.69 110 THR A O 1
ATOM 787 N N . LEU A 1 111 ? 11.392 -3.747 5.150 1.00 77.94 111 LEU A N 1
ATOM 788 C CA . LEU A 1 111 ? 10.208 -3.178 5.813 1.00 77.94 111 LEU A CA 1
ATOM 789 C C . LEU A 1 111 ? 10.093 -1.651 5.708 1.00 77.94 111 LEU A C 1
ATOM 791 O O . LEU A 1 111 ? 9.248 -1.051 6.369 1.00 77.94 111 LEU A O 1
ATOM 795 N N . GLN A 1 112 ? 10.895 -1.015 4.853 1.00 80.38 112 GLN A N 1
ATOM 796 C CA . GLN A 1 112 ? 10.824 0.424 4.648 1.00 80.38 112 GLN A CA 1
ATOM 797 C C . GLN A 1 112 ? 9.607 0.786 3.787 1.00 80.38 112 GLN A C 1
ATOM 799 O O . GLN A 1 112 ? 9.362 0.119 2.770 1.00 80.38 112 GLN A O 1
ATOM 804 N N . PRO A 1 113 ? 8.846 1.829 4.165 1.00 81.75 113 PRO A N 1
ATOM 805 C CA . PRO A 1 113 ? 7.760 2.340 3.347 1.00 81.75 113 PRO A CA 1
ATOM 806 C C . PRO A 1 113 ? 8.305 3.001 2.084 1.00 81.75 113 PRO A C 1
ATOM 808 O O . PRO A 1 113 ? 9.237 3.797 2.140 1.00 81.75 113 PRO A O 1
ATOM 811 N N . TYR A 1 114 ? 7.688 2.699 0.946 1.00 81.50 114 TYR A N 1
ATOM 812 C CA . TYR A 1 114 ? 8.023 3.320 -0.340 1.00 81.50 114 TYR A CA 1
ATOM 813 C C . TYR A 1 114 ? 6.793 3.795 -1.123 1.00 81.50 114 TYR A C 1
ATOM 815 O O . TYR A 1 114 ? 6.928 4.461 -2.146 1.00 81.50 114 TYR A O 1
ATOM 823 N N . GLY A 1 115 ? 5.586 3.505 -0.632 1.00 81.81 115 GLY A N 1
ATOM 824 C CA . GLY A 1 115 ? 4.341 4.015 -1.194 1.00 81.81 115 GLY A CA 1
ATOM 825 C C . GLY A 1 115 ? 3.290 4.236 -0.114 1.00 81.81 115 GLY A C 1
ATOM 826 O O . GLY A 1 115 ? 3.250 3.517 0.884 1.00 81.81 115 GLY A O 1
ATOM 827 N N . VAL A 1 116 ? 2.437 5.239 -0.313 1.00 86.50 116 VAL A N 1
ATOM 828 C CA . VAL A 1 116 ? 1.344 5.572 0.606 1.00 86.50 116 VAL A CA 1
ATOM 829 C C . VAL A 1 116 ? 0.104 5.945 -0.197 1.00 86.50 116 VAL A C 1
ATOM 831 O O . VAL A 1 116 ? 0.167 6.798 -1.079 1.00 86.50 116 VAL A O 1
ATOM 834 N N . VAL A 1 117 ? -1.035 5.346 0.139 1.00 87.88 117 VAL A N 1
ATOM 835 C CA . VAL A 1 117 ? -2.351 5.707 -0.394 1.00 87.88 117 VAL A CA 1
ATOM 836 C C . VAL A 1 117 ? -3.225 6.158 0.770 1.00 87.88 117 VAL A C 1
ATOM 838 O O . VAL A 1 117 ? -3.449 5.416 1.723 1.00 87.88 117 VAL A O 1
ATOM 841 N N . ARG A 1 118 ? -3.710 7.398 0.711 1.00 90.31 118 ARG A N 1
ATOM 842 C CA . ARG A 1 118 ? -4.589 7.966 1.741 1.00 90.31 118 ARG A CA 1
ATOM 843 C C . ARG A 1 118 ? -6.040 7.732 1.345 1.00 90.31 118 ARG A C 1
ATOM 845 O O . ARG A 1 118 ? -6.420 8.076 0.227 1.00 90.31 118 ARG A O 1
ATOM 852 N N . MET A 1 119 ? -6.820 7.149 2.249 1.00 90.62 119 MET A N 1
ATOM 853 C CA . MET A 1 119 ? -8.261 7.007 2.059 1.00 90.62 119 MET A CA 1
ATOM 854 C C . MET A 1 119 ? -8.958 8.365 2.213 1.00 90.62 119 MET A C 1
ATOM 856 O O . MET A 1 119 ? -8.353 9.344 2.664 1.00 90.62 119 MET A O 1
ATOM 860 N N . GLN A 1 120 ? -10.219 8.446 1.800 1.00 89.00 120 GLN A N 1
ATOM 861 C CA . GLN A 1 120 ? -10.953 9.706 1.750 1.00 89.00 120 GLN A CA 1
ATOM 862 C C . GLN A 1 120 ? -11.787 9.954 3.009 1.00 89.00 120 GLN A C 1
ATOM 864 O O . GLN A 1 120 ? -12.109 9.057 3.783 1.00 89.00 120 GLN A O 1
ATOM 869 N N . SER A 1 121 ? -12.183 11.208 3.196 1.00 86.25 121 SER A N 1
ATOM 870 C CA . SER A 1 121 ? -13.221 11.586 4.148 1.00 86.25 121 SER A CA 1
ATOM 871 C C . SER A 1 121 ? -14.430 12.123 3.385 1.00 86.25 121 SER A C 1
ATOM 873 O O . SER A 1 121 ? -14.295 12.810 2.369 1.00 86.25 121 SER A O 1
ATOM 875 N N . ARG A 1 122 ? -15.639 11.802 3.852 1.00 81.88 122 ARG A N 1
ATOM 876 C CA . ARG A 1 122 ? -16.891 12.325 3.288 1.00 81.88 122 ARG A CA 1
ATOM 877 C C . ARG A 1 122 ? -17.744 12.885 4.417 1.00 81.88 122 ARG A C 1
ATOM 879 O O . ARG A 1 122 ? -18.472 12.161 5.094 1.00 81.88 122 ARG A O 1
ATOM 886 N N . GLY A 1 123 ? -17.662 14.200 4.605 1.00 84.25 123 GLY A N 1
ATOM 887 C CA . GLY A 1 123 ? -18.326 14.875 5.720 1.00 84.25 123 GLY A CA 1
ATOM 888 C C . GLY A 1 123 ? -17.770 14.379 7.064 1.00 84.25 123 GLY A C 1
ATOM 889 O O . GLY A 1 123 ? -16.552 14.396 7.231 1.00 84.25 123 GLY A O 1
ATOM 890 N N . PRO A 1 124 ? -18.615 13.929 8.013 1.00 85.25 124 PRO A N 1
ATOM 891 C CA . PRO A 1 124 ? -18.149 13.405 9.299 1.00 85.25 124 PRO A CA 1
ATOM 892 C C . PRO A 1 124 ? -17.606 11.972 9.207 1.00 85.25 124 PRO A C 1
ATOM 894 O O . PRO A 1 124 ? -17.055 11.461 10.180 1.00 85.25 124 PRO A O 1
ATOM 897 N N . PHE A 1 125 ? -17.803 11.296 8.074 1.00 87.75 125 PHE A N 1
ATOM 898 C CA . PHE A 1 125 ? -17.422 9.903 7.914 1.00 87.75 125 PHE A CA 1
ATOM 899 C C . PHE A 1 125 ? -15.990 9.803 7.407 1.00 87.75 125 PHE A C 1
ATOM 901 O O . PHE A 1 125 ? -15.641 10.366 6.366 1.00 87.75 125 PHE A O 1
ATOM 908 N N . GLN A 1 126 ? -15.182 9.053 8.147 1.00 90.62 126 GLN A N 1
ATOM 909 C CA . GLN A 1 126 ? -13.836 8.677 7.751 1.00 90.62 126 GLN A CA 1
ATOM 910 C C . GLN A 1 126 ? -13.882 7.311 7.086 1.00 90.62 126 GLN A C 1
ATOM 912 O O . GLN A 1 126 ? -14.570 6.407 7.565 1.00 90.62 126 GLN A O 1
ATOM 917 N N . GLU A 1 127 ? -13.171 7.168 5.976 1.00 91.94 127 GLU A N 1
ATOM 918 C CA . GLU A 1 127 ? -13.029 5.877 5.329 1.00 91.94 127 GLU A CA 1
ATOM 919 C C . GLU A 1 127 ? -12.063 4.990 6.119 1.00 91.94 127 GLU A C 1
ATOM 921 O O . GLU A 1 127 ? -10.923 5.371 6.395 1.00 91.94 127 GLU A O 1
ATOM 926 N N . MET A 1 128 ? -12.530 3.796 6.472 1.00 91.88 128 MET A N 1
ATOM 927 C CA . MET A 1 128 ? -11.769 2.793 7.203 1.00 91.88 128 MET A CA 1
ATOM 928 C C . MET A 1 128 ? -11.540 1.578 6.313 1.00 91.88 128 MET A C 1
ATOM 930 O O . MET A 1 128 ? -12.491 1.001 5.789 1.00 91.88 128 MET A O 1
ATOM 934 N N . VAL A 1 129 ? -10.288 1.153 6.163 1.00 92.94 129 VAL A N 1
ATOM 935 C CA . VAL A 1 129 ? -9.977 -0.107 5.475 1.00 92.94 129 VAL A CA 1
ATOM 936 C C . VAL A 1 129 ? -10.271 -1.274 6.411 1.00 92.94 129 VAL A C 1
ATOM 938 O O . VAL A 1 129 ? -9.779 -1.302 7.535 1.00 92.94 129 VAL A O 1
ATOM 941 N N . GLN A 1 130 ? -11.050 -2.238 5.936 1.00 91.88 130 GLN A N 1
ATOM 942 C CA . GLN A 1 130 ? -11.464 -3.438 6.665 1.00 91.88 130 GLN A CA 1
ATOM 943 C C . GLN A 1 130 ? -10.772 -4.703 6.149 1.00 91.88 130 GLN A C 1
ATOM 945 O O . GLN A 1 130 ? -10.634 -5.674 6.884 1.00 91.88 130 GLN A O 1
ATOM 950 N N . GLY A 1 131 ? -10.342 -4.706 4.886 1.00 89.06 131 GLY A N 1
ATOM 951 C CA . GLY A 1 131 ? -9.694 -5.858 4.274 1.00 89.06 131 GLY A CA 1
ATOM 952 C C . GLY A 1 131 ? -8.831 -5.469 3.085 1.00 89.06 131 GLY A C 1
ATOM 953 O O . GLY A 1 131 ? -9.094 -4.484 2.397 1.00 89.06 131 GLY A O 1
ATOM 954 N N . ILE A 1 132 ? -7.789 -6.259 2.848 1.00 91.69 132 ILE A N 1
ATOM 955 C CA . ILE A 1 132 ? -6.898 -6.123 1.699 1.00 91.69 132 ILE A CA 1
ATOM 956 C C . ILE A 1 132 ? -6.746 -7.506 1.075 1.00 91.69 132 ILE A C 1
ATOM 958 O O . ILE A 1 132 ? -6.540 -8.498 1.769 1.00 91.69 132 ILE A O 1
ATOM 962 N N . THR A 1 133 ? -6.836 -7.581 -0.244 1.00 90.50 133 THR A N 1
ATOM 963 C CA . THR A 1 133 ? -6.536 -8.787 -1.011 1.00 90.50 133 THR A CA 1
ATOM 964 C C . THR A 1 133 ? -5.701 -8.400 -2.215 1.00 90.50 133 THR A C 1
ATOM 966 O O . THR A 1 133 ? -6.060 -7.500 -2.972 1.00 90.50 133 THR A O 1
ATOM 969 N N . VAL A 1 134 ? -4.570 -9.072 -2.384 1.00 88.69 134 VAL A N 1
ATOM 970 C CA . VAL A 1 134 ? -3.691 -8.888 -3.535 1.00 88.69 134 VAL A CA 1
ATOM 971 C C . VAL A 1 134 ? -4.033 -9.955 -4.563 1.00 88.69 134 VAL A C 1
ATOM 973 O O . VAL A 1 134 ? -4.066 -11.140 -4.241 1.00 88.69 134 VAL A O 1
ATOM 976 N N . ASP A 1 135 ? -4.259 -9.536 -5.802 1.00 87.38 135 ASP A N 1
ATOM 977 C CA . ASP A 1 135 ? -4.255 -10.415 -6.963 1.00 87.38 135 ASP A CA 1
ATOM 978 C C . ASP A 1 135 ? -2.912 -10.255 -7.689 1.00 87.38 135 ASP A C 1
ATOM 980 O O . ASP A 1 135 ? -2.706 -9.266 -8.409 1.00 87.38 135 ASP A O 1
ATOM 984 N N . PRO A 1 136 ? -1.975 -11.194 -7.479 1.00 77.56 136 PRO A N 1
ATOM 985 C CA . PRO A 1 136 ? -0.639 -11.111 -8.050 1.00 77.56 136 PRO A CA 1
ATOM 986 C C . PRO A 1 136 ? -0.641 -11.325 -9.572 1.00 77.56 136 PRO A C 1
ATOM 988 O O . PRO A 1 136 ? 0.229 -10.786 -10.254 1.00 77.56 136 PRO A O 1
ATOM 991 N N . LEU A 1 137 ? -1.628 -12.049 -10.118 1.00 81.12 137 LEU A N 1
ATOM 992 C CA . LEU A 1 137 ? -1.733 -12.335 -11.552 1.00 81.12 137 LEU A CA 1
ATOM 993 C C . LEU A 1 137 ? -2.241 -11.117 -12.321 1.00 81.12 137 LEU A C 1
ATOM 995 O O . LEU A 1 137 ? -1.679 -10.744 -13.348 1.00 81.12 137 LEU A O 1
ATOM 999 N N . LEU A 1 138 ? -3.291 -10.474 -11.809 1.00 83.19 138 LEU A N 1
ATOM 1000 C CA . LEU A 1 138 ? -3.854 -9.265 -12.413 1.00 83.19 138 LEU A CA 1
ATOM 1001 C C . LEU A 1 138 ? -3.146 -7.985 -11.959 1.00 83.19 138 LEU A C 1
ATOM 1003 O O . LEU A 1 138 ? -3.465 -6.909 -12.471 1.00 83.19 138 LEU A O 1
ATOM 1007 N N . ARG A 1 139 ? -2.198 -8.093 -11.015 1.00 83.38 139 ARG A N 1
ATOM 1008 C CA . ARG A 1 139 ? -1.475 -6.973 -10.391 1.00 83.38 139 ARG A CA 1
ATOM 1009 C C . ARG A 1 139 ? -2.448 -5.918 -9.857 1.00 83.38 139 ARG A C 1
ATOM 1011 O O . ARG A 1 139 ? -2.328 -4.719 -10.129 1.00 83.38 139 ARG A O 1
ATOM 1018 N N . ARG A 1 140 ? -3.447 -6.384 -9.110 1.00 87.88 140 ARG A N 1
ATOM 1019 C CA . ARG A 1 140 ? -4.497 -5.552 -8.516 1.00 87.88 140 ARG A CA 1
ATOM 1020 C C . ARG A 1 140 ? -4.515 -5.722 -7.012 1.00 87.88 140 ARG A C 1
ATOM 1022 O O . ARG A 1 140 ? -4.351 -6.823 -6.501 1.00 87.88 140 ARG A O 1
ATOM 1029 N N . LEU A 1 141 ? -4.756 -4.623 -6.319 1.00 90.00 141 LEU A N 1
ATOM 1030 C CA . LEU A 1 141 ? -5.065 -4.621 -4.903 1.00 90.00 141 LEU A CA 1
ATOM 1031 C C . LEU A 1 141 ? -6.549 -4.333 -4.739 1.00 90.00 141 LEU A C 1
ATOM 1033 O O . LEU A 1 141 ? -7.025 -3.260 -5.110 1.00 90.00 141 LEU A O 1
ATOM 1037 N N . TYR A 1 142 ? -7.266 -5.286 -4.172 1.00 93.06 142 TYR A N 1
ATOM 1038 C CA . TYR A 1 142 ? -8.641 -5.109 -3.749 1.00 93.06 142 TYR A CA 1
ATOM 1039 C C . TYR A 1 142 ? -8.636 -4.670 -2.291 1.00 93.06 142 TYR A C 1
ATOM 1041 O O . TYR A 1 142 ? -8.161 -5.387 -1.412 1.00 93.06 142 TYR A O 1
ATOM 1049 N N . VAL A 1 143 ? -9.135 -3.468 -2.040 1.00 94.06 143 VAL A N 1
ATOM 1050 C CA . VAL A 1 143 ? -9.244 -2.887 -0.706 1.00 94.06 143 VAL A CA 1
ATOM 1051 C C . VAL A 1 143 ? -10.723 -2.825 -0.365 1.00 94.06 143 VAL A C 1
ATOM 1053 O O . VAL A 1 143 ? -11.485 -2.101 -1.001 1.00 94.06 143 VAL A O 1
ATOM 1056 N N . LEU A 1 144 ? -11.131 -3.611 0.626 1.00 93.81 144 LEU A N 1
ATOM 1057 C CA . LEU A 1 144 ? -12.448 -3.486 1.227 1.00 93.81 144 LEU A CA 1
ATOM 1058 C C . LEU A 1 144 ? -12.373 -2.349 2.241 1.00 93.81 144 LEU A C 1
ATOM 1060 O O . LEU A 1 144 ? -11.684 -2.466 3.255 1.00 93.81 144 LEU A O 1
ATOM 1064 N N . SER A 1 145 ? -13.059 -1.251 1.959 1.00 93.75 145 SER A N 1
ATOM 1065 C CA . SER A 1 145 ? -13.185 -0.110 2.855 1.00 93.75 145 SER A CA 1
ATOM 1066 C C . SER A 1 145 ? -14.638 0.103 3.263 1.00 93.75 145 SER A C 1
ATOM 1068 O O . SER A 1 145 ? -15.560 -0.476 2.693 1.00 93.75 145 SER A O 1
ATOM 1070 N N . ALA A 1 146 ? -14.858 0.923 4.281 1.00 90.62 146 ALA A N 1
ATOM 1071 C CA . ALA A 1 146 ? -16.177 1.379 4.672 1.00 90.62 146 ALA A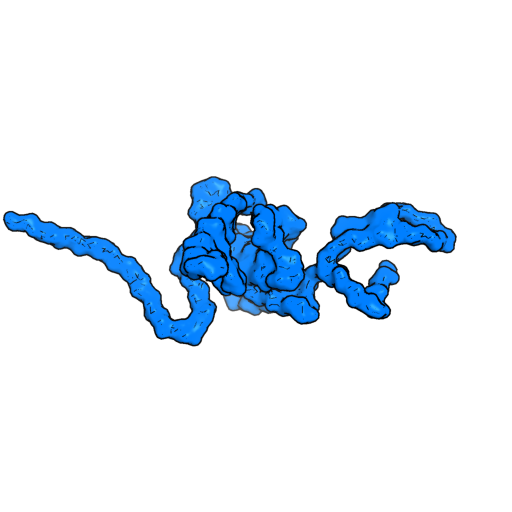 CA 1
ATOM 1072 C C . ALA A 1 146 ? -16.142 2.878 4.939 1.00 90.62 146 ALA A C 1
ATOM 1074 O O . ALA A 1 146 ? -15.242 3.372 5.619 1.00 90.62 146 ALA A O 1
ATOM 1075 N N . ILE A 1 147 ? -17.144 3.594 4.430 1.00 90.25 147 ILE A N 1
ATOM 1076 C CA . ILE A 1 147 ? -17.369 5.002 4.747 1.00 90.25 147 ILE A CA 1
ATOM 1077 C C . ILE A 1 147 ? -18.718 5.135 5.453 1.00 90.25 147 ILE A C 1
ATOM 1079 O O . ILE A 1 147 ? -19.783 4.886 4.883 1.00 90.25 147 ILE A O 1
ATOM 1083 N N . GLY A 1 148 ? -18.673 5.433 6.753 1.00 85.69 148 GLY A N 1
ATOM 1084 C CA . GLY A 1 148 ? -19.837 5.234 7.619 1.00 85.69 148 GLY A CA 1
ATOM 1085 C C . GLY A 1 148 ? -20.245 3.754 7.635 1.00 85.69 148 GLY A C 1
ATOM 1086 O O . GLY A 1 148 ? -19.417 2.892 7.907 1.00 85.69 148 GLY A O 1
ATOM 1087 N N . ASN A 1 149 ? -21.505 3.457 7.301 1.00 84.12 149 ASN A N 1
ATOM 1088 C CA . ASN A 1 149 ? -22.046 2.087 7.291 1.00 84.12 149 ASN A CA 1
ATOM 1089 C C . ASN A 1 149 ? -22.127 1.463 5.889 1.00 84.12 149 ASN A C 1
ATOM 1091 O O . ASN A 1 149 ? -22.834 0.475 5.694 1.00 84.12 149 ASN A O 1
ATOM 1095 N N . GLN A 1 150 ? -21.467 2.059 4.895 1.00 89.81 150 GLN A N 1
ATOM 1096 C CA . GLN A 1 150 ? -21.495 1.564 3.522 1.00 89.81 150 GLN A CA 1
ATOM 1097 C C . GLN A 1 150 ? -20.152 0.919 3.172 1.00 89.81 150 GLN A C 1
ATOM 1099 O O . GLN A 1 150 ? -19.159 1.645 3.068 1.00 89.81 150 GLN A O 1
ATOM 1104 N N . PRO A 1 151 ? -20.097 -0.418 3.002 1.00 91.25 151 PRO A N 1
ATOM 1105 C CA . PRO A 1 151 ? -18.899 -1.077 2.510 1.00 91.25 151 PRO A CA 1
ATOM 1106 C C . PRO A 1 151 ? -18.681 -0.729 1.034 1.00 91.25 151 PRO A C 1
ATOM 1108 O O . PRO A 1 151 ? -19.628 -0.640 0.249 1.00 91.25 151 PRO A O 1
ATOM 1111 N N . MET A 1 152 ? -17.422 -0.558 0.655 1.00 91.75 152 MET A N 1
ATOM 1112 C CA . MET A 1 152 ? -16.981 -0.233 -0.691 1.00 91.75 152 MET A CA 1
ATOM 1113 C C . MET A 1 152 ? -15.780 -1.102 -1.054 1.00 91.75 152 MET A C 1
ATOM 1115 O O . MET A 1 152 ? -14.873 -1.309 -0.252 1.00 91.75 152 MET A O 1
ATOM 1119 N N . LEU A 1 153 ? -15.774 -1.615 -2.282 1.00 92.62 153 LEU A N 1
ATOM 1120 C CA . LEU A 1 153 ? -14.626 -2.322 -2.833 1.00 92.62 153 LEU A CA 1
ATOM 1121 C C . LEU A 1 153 ? -13.853 -1.372 -3.746 1.00 92.62 153 LEU A C 1
ATOM 1123 O O . LEU A 1 153 ? -14.327 -1.014 -4.824 1.00 92.62 153 LEU A O 1
ATOM 1127 N N . ILE A 1 154 ? -12.658 -0.978 -3.321 1.00 91.00 154 ILE A N 1
ATOM 1128 C CA . ILE A 1 154 ? -11.729 -0.188 -4.125 1.00 91.00 154 ILE A CA 1
ATOM 1129 C C . ILE A 1 154 ? -10.772 -1.137 -4.835 1.00 91.00 154 ILE A C 1
ATOM 1131 O O . ILE A 1 154 ? -10.219 -2.051 -4.229 1.00 91.00 154 ILE A O 1
ATOM 1135 N N . THR A 1 155 ? -10.542 -0.899 -6.125 1.00 90.44 155 THR A N 1
ATOM 1136 C CA . THR A 1 155 ? -9.499 -1.591 -6.889 1.00 90.44 155 THR A CA 1
ATOM 1137 C C . THR A 1 155 ? -8.368 -0.616 -7.185 1.00 90.44 155 THR A C 1
ATOM 1139 O O . THR A 1 155 ? -8.579 0.380 -7.874 1.00 90.44 155 THR A O 1
ATOM 1142 N N . LEU A 1 156 ? -7.170 -0.909 -6.684 1.00 86.56 156 LEU A N 1
ATOM 1143 C CA . LEU A 1 156 ? -5.951 -0.160 -6.981 1.00 86.56 156 LEU A CA 1
ATOM 1144 C C . LEU A 1 156 ? -5.064 -0.982 -7.916 1.00 86.56 156 LEU A C 1
ATOM 1146 O O . LEU A 1 156 ? -4.902 -2.192 -7.746 1.00 86.56 156 LEU A O 1
ATOM 1150 N N . LEU A 1 157 ? -4.482 -0.326 -8.915 1.00 83.50 157 LEU A N 1
ATOM 1151 C CA . LEU A 1 157 ? -3.505 -0.953 -9.799 1.00 83.50 157 LEU A CA 1
ATOM 1152 C C . LEU A 1 157 ? -2.137 -0.962 -9.115 1.00 83.50 157 LEU A C 1
ATOM 1154 O O . LEU A 1 157 ? -1.697 0.055 -8.587 1.00 83.50 157 LEU A O 1
ATOM 1158 N N . LEU A 1 158 ? -1.449 -2.104 -9.154 1.00 77.38 158 LEU A N 1
ATOM 1159 C CA . LEU A 1 158 ? -0.099 -2.265 -8.599 1.00 77.38 158 LEU A CA 1
ATOM 1160 C C . LEU A 1 158 ? 1.007 -1.932 -9.610 1.00 77.38 158 LEU A C 1
ATOM 1162 O O . LEU A 1 158 ? 2.152 -2.361 -9.437 1.00 77.38 158 LEU A O 1
ATOM 1166 N N . TYR A 1 159 ? 0.647 -1.188 -10.657 1.00 74.31 159 TYR A N 1
ATOM 1167 C CA . TYR A 1 159 ? 1.551 -0.636 -11.656 1.00 74.31 159 TYR A CA 1
ATOM 1168 C C . TYR A 1 159 ? 1.732 0.856 -11.387 1.00 74.31 159 TYR A C 1
ATOM 1170 O O . TYR A 1 159 ? 0.740 1.580 -11.291 1.00 74.31 159 TYR A O 1
ATOM 1178 N N . ALA A 1 160 ? 2.970 1.329 -11.287 1.00 69.00 160 ALA A N 1
ATOM 1179 C CA . ALA A 1 160 ? 3.248 2.750 -11.089 1.00 69.00 160 ALA A CA 1
ATOM 1180 C C . ALA A 1 160 ? 4.523 3.152 -11.823 1.00 69.00 160 ALA A C 1
ATOM 1182 O O . ALA A 1 160 ? 5.551 2.519 -11.640 1.00 69.00 160 ALA A O 1
ATOM 1183 N N . VAL A 1 161 ? 4.484 4.211 -12.630 1.00 76.56 161 VAL A N 1
ATOM 1184 C CA . VAL A 1 161 ? 5.708 4.849 -13.136 1.00 76.56 161 VAL A CA 1
ATOM 1185 C C . VAL A 1 161 ? 6.249 5.753 -12.032 1.00 76.56 161 VAL A C 1
ATOM 1187 O O . VAL A 1 161 ? 5.521 6.606 -11.531 1.00 76.56 161 VAL A O 1
ATOM 1190 N N . THR A 1 162 ? 7.507 5.565 -11.642 1.00 78.75 162 THR A N 1
ATOM 1191 C CA . THR A 1 162 ? 8.167 6.344 -10.585 1.00 78.75 162 THR A CA 1
ATOM 1192 C C . THR A 1 162 ? 9.121 7.394 -11.143 1.00 78.75 162 THR A C 1
ATOM 1194 O O . THR A 1 162 ? 9.264 8.457 -10.543 1.00 78.75 162 THR A O 1
ATOM 1197 N N . SER A 1 163 ? 9.756 7.150 -12.293 1.00 83.19 163 SER A N 1
ATOM 1198 C CA . SER A 1 163 ? 10.602 8.149 -12.954 1.00 83.19 163 SER A CA 1
ATOM 1199 C C . SER A 1 163 ? 10.732 7.911 -14.457 1.00 83.19 163 SER A C 1
ATOM 1201 O O . SER A 1 163 ? 10.517 6.806 -14.953 1.00 83.19 163 SER A O 1
ATOM 1203 N N . ILE A 1 164 ? 11.091 8.970 -15.184 1.00 90.00 164 ILE A N 1
ATOM 1204 C CA . ILE A 1 164 ? 11.409 8.934 -16.612 1.00 90.00 164 ILE A CA 1
ATOM 1205 C C . ILE A 1 164 ? 12.702 9.726 -16.814 1.00 90.00 164 ILE A C 1
ATOM 1207 O O . ILE A 1 164 ? 12.784 10.884 -16.402 1.00 90.00 164 ILE A O 1
ATOM 1211 N N . THR A 1 165 ? 13.702 9.110 -17.447 1.00 91.00 165 THR A N 1
ATOM 1212 C CA . THR A 1 165 ? 15.012 9.727 -17.697 1.00 91.00 165 THR A CA 1
ATOM 1213 C C . THR A 1 165 ? 15.449 9.509 -19.151 1.00 91.00 165 THR A C 1
ATOM 1215 O O . THR A 1 165 ? 15.521 8.357 -19.569 1.00 91.00 165 THR A O 1
ATOM 1218 N N . PRO A 1 166 ? 15.812 10.557 -19.913 1.00 91.50 166 PRO A N 1
ATOM 1219 C CA . PRO A 1 166 ? 15.746 11.967 -19.530 1.00 91.50 166 PRO A CA 1
ATOM 1220 C C . PRO A 1 166 ? 14.287 12.469 -19.454 1.00 91.50 166 PRO A C 1
ATOM 1222 O O . PRO A 1 166 ? 13.444 12.001 -20.216 1.00 91.50 166 PRO A O 1
ATOM 1225 N N . PRO A 1 167 ? 13.973 13.433 -18.564 1.00 86.00 167 PRO A N 1
ATOM 1226 C CA . PRO A 1 167 ? 12.623 13.997 -18.444 1.00 86.00 167 PRO A CA 1
ATOM 1227 C C . PRO A 1 167 ? 12.264 14.938 -19.605 1.00 86.00 167 PRO A C 1
ATOM 1229 O O . PRO A 1 167 ? 11.116 15.352 -19.740 1.00 86.00 167 PRO A O 1
ATOM 1232 N N . LEU A 1 168 ? 13.255 15.301 -20.423 1.00 89.31 168 LEU A N 1
ATOM 1233 C CA . LEU A 1 168 ? 13.116 16.143 -21.601 1.00 89.31 168 LEU A CA 1
ATOM 1234 C C . LEU A 1 168 ? 13.758 15.436 -22.791 1.00 89.31 168 LEU A C 1
ATOM 1236 O O . LEU A 1 168 ? 14.850 14.877 -22.683 1.00 89.31 168 LEU A O 1
ATOM 1240 N N . ALA A 1 169 ? 13.081 15.499 -23.928 1.00 87.69 169 ALA A N 1
ATOM 1241 C CA . ALA A 1 169 ? 13.549 14.985 -25.202 1.00 87.69 169 ALA A CA 1
ATOM 1242 C C . ALA A 1 169 ? 13.167 15.971 -26.311 1.00 87.69 169 ALA A C 1
ATOM 1244 O O . ALA A 1 169 ? 12.234 16.761 -26.154 1.00 87.69 169 ALA A O 1
ATOM 1245 N N . ASP A 1 170 ? 13.902 15.934 -27.421 1.00 86.06 170 ASP A N 1
ATOM 1246 C CA . ASP A 1 170 ? 13.574 16.731 -28.599 1.00 86.06 170 ASP A CA 1
ATOM 1247 C C . ASP A 1 170 ? 12.271 16.226 -29.246 1.00 86.06 170 ASP A C 1
ATOM 1249 O O . ASP A 1 170 ? 11.976 15.030 -29.274 1.00 86.06 170 ASP A O 1
ATOM 1253 N N . THR A 1 171 ? 11.511 17.158 -29.812 1.00 87.38 171 THR A N 1
ATOM 1254 C CA . THR A 1 171 ? 10.307 16.929 -30.618 1.00 87.38 171 THR A CA 1
ATOM 1255 C C . THR A 1 171 ? 10.546 16.073 -31.863 1.00 87.38 171 THR A C 1
ATOM 1257 O O . THR A 1 171 ? 9.603 15.475 -32.374 1.00 87.38 171 THR A O 1
ATOM 1260 N N . VAL A 1 172 ? 11.794 15.976 -32.336 1.00 88.62 172 VAL A N 1
ATOM 1261 C CA . VAL A 1 172 ? 12.186 15.120 -33.472 1.00 88.62 172 VAL A CA 1
ATOM 1262 C C . VAL A 1 172 ? 12.080 13.621 -33.131 1.00 88.62 172 VAL A C 1
ATOM 1264 O O . VAL A 1 172 ? 11.989 12.785 -34.030 1.00 88.62 172 VAL A O 1
ATOM 1267 N N . GLY A 1 173 ? 12.027 13.265 -31.841 1.00 87.44 173 GLY A N 1
ATOM 1268 C CA . GLY A 1 173 ? 11.994 11.879 -31.375 1.00 87.44 173 GLY A CA 1
ATOM 1269 C C . GLY A 1 173 ? 13.365 11.192 -31.432 1.00 87.44 173 GLY A C 1
ATOM 1270 O O . GLY A 1 173 ? 14.398 11.830 -31.614 1.00 87.44 173 GLY A O 1
ATOM 1271 N N . GLY A 1 174 ? 13.391 9.871 -31.226 1.00 89.56 174 GLY A N 1
ATOM 1272 C CA . GLY A 1 174 ? 14.623 9.063 -31.251 1.00 89.56 174 GLY A CA 1
ATOM 1273 C C . GLY A 1 174 ? 15.429 9.046 -29.944 1.00 89.56 174 GLY A C 1
ATOM 1274 O O . GLY A 1 174 ? 16.371 8.264 -29.820 1.00 89.56 174 GLY A O 1
ATOM 1275 N N . THR A 1 175 ? 15.047 9.844 -28.946 1.00 91.69 175 THR A N 1
ATOM 1276 C CA . THR A 1 175 ? 15.645 9.796 -27.606 1.00 91.69 175 THR A CA 1
ATOM 1277 C C . THR A 1 175 ? 15.229 8.522 -26.876 1.00 91.69 175 THR A C 1
ATOM 1279 O O . THR A 1 175 ? 14.041 8.288 -26.649 1.00 91.69 175 THR A O 1
ATOM 1282 N N . LEU A 1 176 ? 16.208 7.714 -26.463 1.00 90.62 176 LEU A N 1
ATOM 1283 C CA . LEU A 1 176 ? 15.966 6.579 -25.578 1.00 90.62 176 LEU A CA 1
ATOM 1284 C C . LEU A 1 176 ? 15.568 7.097 -24.191 1.00 90.62 176 LEU A C 1
ATOM 1286 O O . LEU A 1 176 ? 16.368 7.749 -23.519 1.00 90.62 176 LEU A O 1
ATOM 1290 N N . ILE A 1 177 ? 14.342 6.790 -23.771 1.00 90.75 177 ILE A N 1
ATOM 1291 C CA . ILE A 1 177 ? 13.866 7.065 -22.416 1.00 90.75 177 ILE A CA 1
ATOM 1292 C C . ILE A 1 177 ? 13.939 5.801 -21.568 1.00 90.75 177 ILE A C 1
ATOM 1294 O O . ILE A 1 177 ? 13.588 4.706 -22.005 1.00 90.75 177 ILE A O 1
ATOM 1298 N N . HIS A 1 178 ? 14.379 5.966 -20.331 1.00 88.69 178 HIS A N 1
ATOM 1299 C CA . HIS A 1 178 ? 14.346 4.941 -19.311 1.00 88.69 178 HIS A CA 1
ATOM 1300 C C . HIS A 1 178 ? 13.210 5.261 -18.344 1.00 88.69 178 HIS A C 1
ATOM 1302 O O . HIS A 1 178 ? 13.258 6.262 -17.626 1.00 88.69 178 HIS A O 1
ATOM 1308 N N . VAL A 1 179 ? 12.174 4.427 -18.365 1.00 84.69 179 VAL A N 1
ATOM 1309 C CA . VAL A 1 179 ? 11.028 4.528 -17.463 1.00 84.69 179 VAL A CA 1
ATOM 1310 C C . VAL A 1 179 ? 11.279 3.580 -16.301 1.00 84.69 179 VAL A C 1
ATOM 1312 O O . VAL A 1 179 ? 11.398 2.374 -16.493 1.00 84.69 179 VAL A O 1
ATOM 1315 N N . THR A 1 180 ? 11.375 4.128 -15.097 1.00 82.75 180 THR A N 1
ATOM 1316 C CA . THR A 1 180 ? 11.451 3.332 -13.872 1.00 82.75 180 THR A CA 1
ATOM 1317 C C . THR A 1 180 ? 10.070 3.289 -13.246 1.00 82.75 180 THR A C 1
ATOM 1319 O O . THR A 1 180 ? 9.323 4.268 -13.292 1.00 82.75 180 THR A O 1
ATOM 1322 N N . GLY A 1 181 ? 9.711 2.153 -12.665 1.00 76.12 181 GLY A N 1
ATOM 1323 C CA . GLY A 1 181 ? 8.425 1.981 -12.022 1.00 76.12 181 GLY A CA 1
ATOM 1324 C C . GLY A 1 181 ? 8.250 0.602 -11.416 1.00 76.12 181 GLY A C 1
ATOM 1325 O O . GLY A 1 181 ? 9.194 -0.167 -11.267 1.00 76.12 181 GLY A O 1
ATOM 1326 N N . GLU A 1 182 ? 7.014 0.297 -11.067 1.00 71.62 182 GLU A N 1
ATOM 1327 C CA . GLU A 1 182 ? 6.597 -0.911 -10.382 1.00 71.62 182 GLU A CA 1
ATOM 1328 C C . GLU A 1 182 ? 5.603 -1.683 -11.234 1.00 71.62 182 GLU A C 1
ATOM 1330 O O . GLU A 1 182 ? 4.802 -1.100 -11.968 1.00 71.62 182 GLU A O 1
ATOM 1335 N N . GLY A 1 183 ? 5.656 -3.011 -11.129 1.00 64.25 183 GLY A N 1
ATOM 1336 C CA . GLY A 1 183 ? 4.802 -3.903 -11.908 1.00 64.25 183 GLY A CA 1
ATOM 1337 C C . GLY A 1 183 ? 5.131 -3.933 -13.402 1.00 64.25 183 GLY A C 1
ATOM 1338 O O . GLY A 1 183 ? 4.380 -4.529 -14.161 1.00 64.25 183 GLY A O 1
ATOM 1339 N N . MET A 1 184 ? 6.230 -3.318 -13.846 1.00 71.94 184 MET A N 1
ATOM 1340 C CA . MET A 1 184 ? 6.665 -3.400 -15.239 1.00 71.94 184 MET A CA 1
ATOM 1341 C C . MET A 1 184 ? 7.184 -4.810 -15.520 1.00 71.94 184 MET A C 1
ATOM 1343 O O . MET A 1 184 ? 8.261 -5.191 -15.072 1.00 71.94 184 MET A O 1
ATOM 1347 N N . THR A 1 185 ? 6.389 -5.597 -16.235 1.00 63.78 185 THR A N 1
ATOM 1348 C CA . THR A 1 185 ? 6.786 -6.910 -16.747 1.00 63.78 185 THR A CA 1
ATOM 1349 C C . THR A 1 185 ? 7.140 -6.793 -18.217 1.00 63.78 185 THR A C 1
ATOM 1351 O O . THR A 1 185 ? 6.495 -6.030 -18.941 1.00 63.78 185 THR A O 1
ATOM 1354 N N . ASP A 1 186 ? 8.101 -7.594 -18.669 1.00 65.88 186 ASP A N 1
ATOM 1355 C CA . ASP A 1 186 ? 8.356 -7.754 -20.096 1.00 65.88 186 ASP A CA 1
ATOM 1356 C C . ASP A 1 186 ? 7.073 -8.250 -20.783 1.00 65.88 186 ASP A C 1
ATOM 1358 O O . ASP A 1 186 ? 6.526 -9.302 -20.444 1.00 65.88 186 ASP A O 1
ATOM 1362 N N . SER A 1 187 ? 6.508 -7.416 -21.655 1.00 62.88 187 SER A N 1
ATOM 1363 C CA . SER A 1 187 ? 5.205 -7.643 -22.270 1.00 62.88 187 SER A CA 1
ATOM 1364 C C . SER A 1 187 ? 5.183 -7.035 -23.666 1.00 62.88 187 SER A C 1
ATOM 1366 O O . SER A 1 187 ? 5.464 -5.842 -23.812 1.00 62.88 187 SER A O 1
ATOM 1368 N N . PRO A 1 188 ? 4.742 -7.786 -24.694 1.00 68.56 188 PRO A N 1
ATOM 1369 C CA . PRO A 1 188 ? 4.617 -7.261 -26.054 1.00 68.56 188 PRO A CA 1
ATOM 1370 C C . PRO A 1 188 ? 3.544 -6.165 -26.171 1.00 68.56 188 PRO A C 1
ATOM 1372 O O . PRO A 1 188 ? 3.447 -5.490 -27.194 1.00 68.56 188 PRO A O 1
ATOM 1375 N N . ASN A 1 189 ? 2.725 -5.992 -25.129 1.00 65.62 189 ASN A N 1
ATOM 1376 C CA . ASN A 1 189 ? 1.661 -4.998 -25.064 1.00 65.62 189 ASN A CA 1
ATOM 1377 C C . ASN A 1 189 ? 2.029 -3.774 -24.215 1.00 65.62 189 ASN A C 1
ATOM 1379 O O . ASN A 1 189 ? 1.182 -2.898 -24.040 1.00 65.62 189 ASN A O 1
ATOM 1383 N N . LEU A 1 190 ? 3.254 -3.691 -23.683 1.00 64.12 190 LEU A N 1
ATOM 1384 C CA . LEU A 1 190 ? 3.718 -2.488 -22.999 1.00 64.12 190 LEU A CA 1
ATOM 1385 C C . LEU A 1 190 ? 3.796 -1.341 -24.018 1.00 64.12 190 LEU A C 1
ATOM 1387 O O . LEU A 1 190 ? 4.532 -1.417 -25.001 1.00 64.12 190 LEU A O 1
ATOM 1391 N N . ARG A 1 191 ? 3.016 -0.279 -23.801 1.00 72.19 191 ARG A N 1
ATOM 1392 C CA . ARG A 1 191 ? 2.992 0.903 -24.670 1.00 72.19 191 ARG A CA 1
ATOM 1393 C C . ARG A 1 191 ? 3.105 2.158 -23.822 1.00 72.19 191 ARG A C 1
ATOM 1395 O O . ARG A 1 191 ? 2.322 2.351 -22.897 1.00 72.19 191 ARG A O 1
ATOM 1402 N N . CYS A 1 192 ? 4.078 2.999 -24.154 1.00 65.75 192 CYS A N 1
ATOM 1403 C CA . CYS A 1 192 ? 4.102 4.384 -23.700 1.00 65.75 192 CYS A CA 1
ATOM 1404 C C . CYS A 1 192 ? 3.201 5.182 -24.650 1.00 65.75 192 CYS A C 1
ATOM 1406 O O . CYS A 1 192 ? 3.364 5.068 -25.867 1.00 65.75 192 CYS A O 1
ATOM 1408 N N . HIS A 1 193 ? 2.234 5.915 -24.102 1.00 58.84 193 HIS A N 1
ATOM 1409 C CA . HIS A 1 193 ? 1.348 6.807 -24.850 1.00 58.84 193 HIS A CA 1
ATOM 1410 C C . HIS A 1 193 ? 1.716 8.259 -24.582 1.00 58.84 193 HIS A C 1
ATOM 1412 O O . HIS A 1 193 ? 2.052 8.558 -23.413 1.00 58.84 193 HIS A O 1
#